Protein AF-A0A2G5HHE3-F1 (afdb_monomer_lite)

Organism: Cercospora beticola (NCBI:txid122368)

Radius of gyration: 18.77 Å; chains: 1; bounding box: 40×67×55 Å

Foldseek 3Di:
DDDDDDDDPDPDQDQADFLVVCVVPVVVCVVVRQRDDPDPDALVSLLSNLLNCQSSQPLVSNQVSLVVLQVDDPPRSQQQNPDQDPDPHLRSSLSSLLVSVLSLVQQLVCLCQLCHSNNPDPDDDPVRSVVSNPDDRDGGDHHPVSVVRAADPAAAFRQHPPGGWDPDPVQADVSSVRNNYTDGHRPSHDD

Secondary structure (DSSP, 8-state):
--------------PPPPHHHHHHSHHHHHHHH-----TT--HHHHHHHHHHHHHTT-HHHHHHHHHHHTT--SGGGSGGGPPPP----HHHHHHHHHHHHHHHHHHHHHHHTT--GGG--SSPPHHHHHHHHTSPP------HHHHSPPPPSS-EE-PBTTTBS-SSTTTB-TTTGGGTEE-B----S--

pLDDT: mean 87.88, std 15.46, range [33.19, 98.56]

Sequence (191 aa):
MGCALSSSKTAVHSTPPGPSELLSNPRELYYVQRPKNRKLDTPLGAIYRIYWAIVMDDTIVMRNEIEYFWTRKEDSWVLSNIPRPSDQDLERFAVISAIPFALAAAFNRLIDLGLPRDSAKGILTSEELEALAKRPKVHEKVPQWAEEAQPLESPLYLPTEGLGVPQTTEDADPFLLRKNVWVHKLHIYFT

Structure (mmCIF, N/CA/C/O backbone):
data_AF-A0A2G5HHE3-F1
#
_entry.id   AF-A0A2G5HHE3-F1
#
loop_
_atom_site.group_PDB
_atom_site.id
_atom_site.type_symbol
_atom_site.label_atom_id
_atom_site.label_alt_id
_atom_site.label_comp_id
_atom_site.label_asym_id
_atom_site.label_entity_id
_atom_site.label_seq_id
_atom_site.pdbx_PDB_ins_code
_atom_site.Cartn_x
_atom_site.Cartn_y
_atom_site.Cartn_z
_atom_site.occupancy
_atom_site.B_iso_or_equiv
_atom_site.auth_seq_id
_atom_site.auth_comp_id
_atom_site.auth_asym_id
_atom_site.auth_atom_id
_atom_site.pdbx_PDB_model_num
ATOM 1 N N . MET A 1 1 ? -1.868 50.436 -25.634 1.00 41.22 1 MET A N 1
ATOM 2 C CA . MET A 1 1 ? -0.981 49.609 -24.784 1.00 41.22 1 MET A CA 1
ATOM 3 C C . MET A 1 1 ? -1.863 48.790 -23.861 1.00 41.22 1 MET A C 1
ATOM 5 O O . MET A 1 1 ? -2.730 49.377 -23.233 1.00 41.22 1 MET A O 1
ATOM 9 N N . GLY A 1 2 ? -1.688 47.472 -23.813 1.00 33.19 2 GLY A N 1
ATOM 10 C CA . GLY A 1 2 ? -2.515 46.586 -22.991 1.00 33.19 2 GLY A CA 1
ATOM 11 C C . GLY A 1 2 ? -1.845 45.227 -22.870 1.00 33.19 2 GLY A C 1
ATOM 12 O O . GLY A 1 2 ? -2.112 44.335 -23.666 1.00 33.19 2 GLY A O 1
ATOM 13 N N . CYS A 1 3 ? -0.916 45.102 -21.923 1.00 34.34 3 CYS A N 1
ATOM 14 C CA . CYS A 1 3 ? -0.205 43.853 -21.679 1.00 34.34 3 CYS A CA 1
ATOM 15 C C . CYS A 1 3 ? -1.012 43.027 -20.669 1.00 34.34 3 CYS A C 1
ATOM 17 O O . CYS A 1 3 ? -0.894 43.224 -19.460 1.00 34.34 3 CYS A O 1
ATOM 19 N N . ALA A 1 4 ? -1.892 42.158 -21.168 1.00 35.50 4 ALA A N 1
ATOM 20 C CA . ALA A 1 4 ? -2.643 41.237 -20.326 1.00 35.50 4 ALA A CA 1
ATOM 21 C C . ALA A 1 4 ? -1.729 40.079 -19.901 1.00 35.50 4 ALA A C 1
ATOM 23 O O . ALA A 1 4 ? -1.360 39.229 -20.711 1.00 35.50 4 ALA A O 1
ATOM 24 N N . LEU A 1 5 ? -1.359 40.059 -18.621 1.00 44.38 5 LEU A N 1
ATOM 25 C CA . LEU A 1 5 ? -0.624 38.957 -18.008 1.00 44.38 5 LEU A CA 1
ATOM 26 C C . LEU A 1 5 ? -1.469 37.678 -18.068 1.00 44.38 5 LEU A C 1
ATOM 28 O O . LEU A 1 5 ? -2.483 37.574 -17.381 1.00 44.38 5 LEU A O 1
ATOM 32 N N . SER A 1 6 ? -1.020 36.689 -18.837 1.00 38.44 6 SER A N 1
ATOM 33 C CA . SER A 1 6 ? -1.538 35.325 -18.756 1.00 38.44 6 SER A CA 1
ATOM 34 C C . SER A 1 6 ? -0.398 34.319 -18.840 1.00 38.44 6 SER A C 1
ATOM 36 O O . SER A 1 6 ? 0.158 34.063 -19.903 1.00 38.44 6 SER A O 1
ATOM 38 N N . SER A 1 7 ? -0.069 33.730 -17.695 1.00 34.47 7 SER A N 1
ATOM 39 C CA . SER A 1 7 ? 0.328 32.328 -17.648 1.00 34.47 7 SER A CA 1
ATOM 40 C C . SER A 1 7 ? -0.193 31.742 -16.341 1.00 34.47 7 SER A C 1
ATOM 42 O O . SER A 1 7 ? 0.041 32.273 -15.252 1.00 34.47 7 SER A O 1
ATOM 44 N N . SER A 1 8 ? -1.014 30.708 -16.471 1.00 34.00 8 SER A N 1
ATOM 45 C CA . SER A 1 8 ? -1.809 30.130 -15.394 1.00 34.00 8 SER A CA 1
ATOM 46 C C . SER A 1 8 ? -0.943 29.403 -14.369 1.00 34.00 8 SER A C 1
ATOM 48 O O . SER A 1 8 ? -0.197 28.490 -14.716 1.00 34.00 8 SER A O 1
ATOM 50 N N . LYS A 1 9 ? -1.130 29.718 -13.082 1.00 42.44 9 LYS A N 1
ATOM 51 C CA . LYS A 1 9 ? -0.684 28.855 -11.980 1.00 42.44 9 LYS A CA 1
ATOM 52 C C . LYS A 1 9 ? -1.542 27.586 -11.930 1.00 42.44 9 LYS A C 1
ATOM 54 O O . LYS A 1 9 ? -2.502 27.521 -11.168 1.00 42.44 9 LYS A O 1
ATOM 59 N N . THR A 1 10 ? -1.180 26.569 -12.701 1.00 34.41 10 THR A N 1
ATOM 60 C CA . THR A 1 10 ? -1.614 25.193 -12.447 1.00 34.41 10 THR A CA 1
ATOM 61 C C . THR A 1 10 ? -0.599 24.535 -11.520 1.00 34.41 10 THR A C 1
ATOM 63 O O . THR A 1 10 ? 0.531 24.247 -11.905 1.00 34.41 10 THR A O 1
ATOM 66 N N . ALA A 1 11 ? -0.989 24.304 -10.264 1.00 37.59 11 ALA A N 1
ATOM 67 C CA . ALA A 1 11 ? -0.239 23.419 -9.382 1.00 37.59 11 ALA A CA 1
ATOM 68 C C . ALA A 1 11 ? -0.443 21.982 -9.883 1.00 37.59 11 ALA A C 1
ATOM 70 O O . ALA A 1 11 ? -1.393 21.308 -9.489 1.00 37.59 11 ALA A O 1
ATOM 71 N N . VAL A 1 12 ? 0.407 21.551 -10.817 1.00 40.41 12 VAL A N 1
ATOM 72 C CA . VAL A 1 12 ? 0.383 20.189 -11.348 1.00 40.41 12 VAL A CA 1
ATOM 73 C C . VAL A 1 12 ? 0.680 19.238 -10.193 1.00 40.41 12 VAL A C 1
ATOM 75 O O . VAL A 1 12 ? 1.792 19.210 -9.668 1.00 40.41 12 VAL A O 1
ATOM 78 N N . HIS A 1 13 ? -0.324 18.463 -9.788 1.00 49.94 13 HIS A N 1
ATOM 79 C CA . HIS A 1 13 ? -0.102 17.270 -8.984 1.00 49.94 13 HIS A CA 1
ATOM 80 C C . HIS A 1 13 ? 0.621 16.266 -9.885 1.00 49.94 13 HIS A C 1
ATOM 82 O O . HIS A 1 13 ? -0.017 15.530 -10.632 1.00 49.94 13 HIS A O 1
ATOM 88 N N . SER A 1 14 ? 1.953 16.291 -9.870 1.00 62.34 14 SER A N 1
ATOM 89 C CA . SER A 1 14 ? 2.769 15.328 -10.600 1.00 62.34 14 SER A CA 1
ATOM 90 C C . SER A 1 14 ? 2.561 13.945 -9.986 1.00 62.34 14 SER A C 1
ATOM 92 O O . SER A 1 14 ? 3.062 13.663 -8.893 1.00 62.34 14 SER A O 1
ATOM 94 N N . THR A 1 15 ? 1.803 13.098 -10.682 1.00 79.12 15 THR A N 1
ATOM 95 C CA . THR A 1 15 ? 1.825 11.647 -10.482 1.00 79.12 15 THR A CA 1
ATOM 96 C C . THR A 1 15 ? 3.290 11.198 -10.443 1.00 79.12 15 THR A C 1
ATOM 98 O O . THR A 1 15 ? 4.044 11.608 -11.328 1.00 79.12 15 THR A O 1
ATOM 101 N N . PRO A 1 16 ? 3.733 10.428 -9.432 1.00 86.69 16 PRO A N 1
ATOM 102 C CA . PRO A 1 16 ? 5.110 9.952 -9.395 1.00 86.69 16 PRO A CA 1
ATOM 103 C C . PRO A 1 16 ? 5.400 9.061 -10.619 1.00 86.69 16 PRO A C 1
ATOM 105 O O . PRO A 1 16 ? 4.492 8.348 -11.056 1.00 86.69 16 PRO A O 1
ATOM 108 N N . PRO A 1 17 ? 6.632 9.062 -11.156 1.00 91.19 17 PRO A N 1
ATOM 109 C CA . PRO A 1 17 ? 6.988 8.244 -12.313 1.00 91.19 17 PRO A CA 1
ATOM 110 C C . PRO A 1 17 ? 6.820 6.735 -12.123 1.00 91.19 17 PRO A C 1
ATOM 112 O O . PRO A 1 17 ? 6.546 6.250 -11.022 1.00 91.19 17 PRO A O 1
ATOM 115 N N . GLY A 1 18 ? 6.957 5.990 -13.222 1.00 93.88 18 GLY A N 1
ATOM 116 C CA . GLY A 1 18 ? 6.865 4.528 -13.250 1.00 93.88 18 GLY A CA 1
ATOM 117 C C . GLY A 1 18 ? 8.058 3.851 -12.577 1.00 93.88 18 GLY A C 1
ATOM 118 O O . GLY A 1 18 ? 9.145 4.431 -12.586 1.00 93.88 18 GLY A O 1
ATOM 119 N N . PRO A 1 19 ? 7.910 2.636 -12.020 1.00 94.75 19 PRO A N 1
ATOM 120 C CA . PRO A 1 19 ? 8.980 1.938 -11.315 1.00 94.75 19 PRO A CA 1
ATOM 121 C C . PRO A 1 19 ? 10.277 1.845 -12.117 1.00 94.75 19 PRO A C 1
ATOM 123 O O . PRO A 1 19 ? 11.329 2.203 -11.592 1.00 94.75 19 PRO A O 1
ATOM 126 N N . SER A 1 20 ? 10.207 1.489 -13.402 1.00 93.50 20 SER A N 1
ATOM 127 C CA . SER A 1 20 ? 11.373 1.475 -14.294 1.00 93.50 20 SER A CA 1
ATOM 128 C C . SER A 1 20 ? 12.092 2.833 -14.421 1.00 93.50 20 SER A C 1
ATOM 130 O O . SER A 1 20 ? 13.322 2.868 -14.471 1.00 93.50 20 SER A O 1
ATOM 132 N N . GLU A 1 21 ? 11.376 3.967 -14.416 1.00 92.50 21 GLU A N 1
ATOM 133 C CA . GLU A 1 21 ? 12.009 5.300 -14.406 1.00 92.50 21 GLU A CA 1
ATOM 134 C C . GLU A 1 21 ? 12.688 5.571 -13.055 1.00 92.50 21 GLU A C 1
ATOM 136 O O . GLU A 1 21 ? 13.825 6.040 -13.006 1.00 92.50 21 GLU A O 1
ATOM 141 N N . LEU A 1 22 ? 12.029 5.220 -11.950 1.00 91.25 22 LEU A N 1
ATOM 142 C CA . LEU A 1 22 ? 12.525 5.462 -10.592 1.00 91.25 22 LEU A CA 1
ATOM 143 C C . LEU A 1 22 ? 13.780 4.655 -10.268 1.00 91.25 22 LEU A C 1
ATOM 145 O O . LEU A 1 22 ? 14.741 5.193 -9.715 1.00 91.25 22 LEU A O 1
ATOM 149 N N . LEU A 1 23 ? 13.802 3.394 -10.689 1.00 91.81 23 LEU A N 1
ATOM 150 C CA . LEU A 1 23 ? 14.944 2.500 -10.537 1.00 91.81 23 LEU A CA 1
ATOM 151 C C . LEU A 1 23 ? 16.117 2.864 -11.466 1.00 91.81 23 LEU A C 1
ATOM 153 O O . LEU A 1 23 ? 17.236 2.420 -11.216 1.00 91.81 23 LEU A O 1
ATOM 157 N N . SER A 1 24 ? 15.912 3.714 -12.483 1.00 92.06 24 SER A N 1
ATOM 158 C CA . SER A 1 24 ? 17.002 4.185 -13.354 1.00 92.06 24 SER A CA 1
ATOM 159 C C . SER A 1 24 ? 17.963 5.161 -12.656 1.00 92.06 24 SER A C 1
ATOM 161 O O . SER A 1 24 ? 19.152 5.188 -12.976 1.00 92.06 24 SER A O 1
ATOM 163 N N . ASN A 1 25 ? 17.475 5.947 -11.687 1.00 88.50 25 ASN A N 1
ATOM 164 C CA . ASN A 1 25 ? 18.280 6.907 -10.922 1.00 88.50 25 ASN A CA 1
ATOM 165 C C . ASN A 1 25 ? 17.692 7.160 -9.513 1.00 88.50 25 ASN A C 1
ATOM 167 O O . ASN A 1 25 ? 17.274 8.278 -9.185 1.00 88.50 25 ASN A O 1
ATOM 171 N N . PRO A 1 26 ? 17.641 6.135 -8.641 1.00 84.56 26 PRO A N 1
ATOM 172 C CA . PRO A 1 26 ? 16.850 6.194 -7.414 1.00 84.56 26 PRO A CA 1
ATOM 173 C C . PRO A 1 26 ? 17.329 7.277 -6.438 1.00 84.56 26 PRO A C 1
ATOM 175 O O . PRO A 1 26 ? 16.513 7.933 -5.795 1.00 84.56 26 PRO A O 1
ATOM 178 N N . ARG A 1 27 ? 18.642 7.534 -6.349 1.00 84.62 27 ARG A N 1
ATOM 179 C CA . ARG A 1 27 ? 19.200 8.528 -5.411 1.00 84.62 27 ARG A CA 1
ATOM 180 C C . ARG A 1 27 ? 18.802 9.965 -5.742 1.00 84.62 27 ARG A C 1
ATOM 182 O O . ARG A 1 27 ? 18.491 10.727 -4.830 1.00 84.62 27 ARG A O 1
ATOM 189 N N . GLU A 1 28 ? 18.818 10.345 -7.017 1.00 85.31 28 GLU A N 1
ATOM 190 C CA . GLU A 1 28 ? 18.411 11.689 -7.440 1.00 85.31 28 GLU A CA 1
ATOM 191 C C . GLU A 1 28 ? 16.889 11.845 -7.337 1.00 85.31 28 GLU A C 1
ATOM 193 O O . GLU A 1 28 ? 16.374 12.796 -6.736 1.00 85.31 28 GLU A O 1
ATOM 198 N N . LEU A 1 29 ? 16.164 10.849 -7.851 1.00 85.62 29 LEU A N 1
ATOM 199 C CA . LEU A 1 29 ? 14.709 10.865 -7.921 1.00 85.62 29 LEU A CA 1
ATOM 200 C C . LEU A 1 29 ? 14.058 10.834 -6.530 1.00 85.62 29 LEU A C 1
ATOM 202 O O . LEU A 1 29 ? 13.039 11.505 -6.346 1.00 85.62 29 LEU A O 1
ATOM 206 N N . TYR A 1 30 ? 14.682 10.185 -5.532 1.00 85.81 30 TYR A N 1
ATOM 207 C CA . TYR A 1 30 ? 14.220 10.157 -4.134 1.00 85.81 30 TYR A CA 1
ATOM 208 C C . TYR A 1 30 ? 13.875 11.554 -3.594 1.00 85.81 30 TYR A C 1
ATOM 210 O O . TYR A 1 30 ? 12.802 11.769 -3.024 1.00 85.81 30 TYR A O 1
ATOM 218 N N . TYR A 1 31 ? 14.766 12.531 -3.780 1.00 79.25 31 TYR A N 1
ATOM 219 C CA . TYR A 1 31 ? 14.588 13.869 -3.209 1.00 79.25 31 TYR A CA 1
ATOM 220 C C . TYR A 1 31 ? 13.732 14.782 -4.083 1.00 79.25 31 TYR A C 1
ATOM 222 O O . TYR A 1 31 ? 12.940 15.567 -3.544 1.00 79.25 31 TYR A O 1
ATOM 230 N N . VAL A 1 32 ? 13.879 14.680 -5.406 1.00 77.56 32 VAL A N 1
ATOM 231 C CA . VAL A 1 32 ? 13.224 15.564 -6.380 1.00 77.56 32 VAL A CA 1
ATOM 232 C C . VAL A 1 32 ? 11.753 15.192 -6.568 1.00 77.56 32 VAL A C 1
ATOM 234 O O . VAL A 1 32 ? 10.892 16.063 -6.448 1.00 77.56 32 VAL A O 1
ATOM 237 N N . GLN A 1 33 ? 11.456 13.910 -6.799 1.00 79.69 33 GLN A N 1
ATOM 238 C CA . GLN A 1 33 ? 10.143 13.450 -7.273 1.00 79.69 33 GLN A CA 1
ATOM 239 C C . GLN A 1 33 ? 9.227 12.871 -6.176 1.00 79.69 33 GLN A C 1
ATOM 241 O O . GLN A 1 33 ? 8.055 12.604 -6.440 1.00 79.69 33 GLN A O 1
ATOM 246 N N . ARG A 1 34 ? 9.696 12.748 -4.921 1.00 80.88 34 ARG A N 1
ATOM 247 C CA . ARG A 1 34 ? 8.851 12.308 -3.793 1.00 80.88 34 ARG A CA 1
ATOM 248 C C . ARG A 1 34 ? 7.580 13.169 -3.668 1.00 80.88 34 ARG A C 1
ATOM 250 O O . ARG A 1 34 ? 7.710 14.373 -3.407 1.00 80.88 34 ARG A O 1
ATOM 257 N N . PRO A 1 35 ? 6.364 12.586 -3.728 1.00 80.88 35 PRO A N 1
ATOM 258 C CA . PRO A 1 35 ? 5.131 13.352 -3.569 1.00 80.88 35 PRO A CA 1
ATOM 259 C C . PRO A 1 35 ? 4.991 13.868 -2.127 1.00 80.88 35 PRO A C 1
ATOM 261 O O . PRO A 1 35 ? 5.018 13.099 -1.167 1.00 80.88 35 PRO A O 1
ATOM 264 N N . LYS A 1 36 ? 4.863 15.192 -1.966 1.00 76.31 36 LYS A N 1
ATOM 265 C CA . LYS A 1 36 ? 4.890 15.885 -0.654 1.00 76.31 36 LYS A CA 1
ATOM 266 C C . LYS A 1 36 ? 3.620 16.676 -0.325 1.00 76.31 36 LYS A C 1
ATOM 268 O O . LYS A 1 36 ? 3.477 17.147 0.802 1.00 76.31 36 LYS A O 1
ATOM 273 N N . ASN A 1 37 ? 2.713 16.880 -1.284 1.00 71.44 37 ASN A N 1
ATOM 274 C CA . ASN A 1 37 ? 1.550 17.737 -1.056 1.00 71.44 37 ASN A CA 1
ATOM 275 C C . ASN A 1 37 ? 0.497 17.027 -0.187 1.00 71.44 37 ASN A C 1
ATOM 277 O O . ASN A 1 37 ? -0.022 15.987 -0.577 1.00 71.44 37 ASN A O 1
ATOM 281 N N . ARG A 1 38 ? 0.178 17.623 0.969 1.00 76.94 38 ARG A N 1
ATOM 282 C CA . ARG A 1 38 ? -0.895 17.203 1.889 1.00 76.94 38 ARG A CA 1
ATOM 283 C C . ARG A 1 38 ? -1.968 18.289 2.097 1.00 76.94 38 ARG A C 1
ATOM 285 O O . ARG A 1 38 ? -2.817 18.164 2.977 1.00 76.94 38 ARG A O 1
ATOM 292 N N . LYS A 1 39 ? -1.929 19.393 1.337 1.00 68.50 39 LYS A N 1
ATOM 293 C CA . LYS A 1 39 ? -2.987 20.417 1.365 1.00 68.50 39 LYS A CA 1
ATOM 294 C C . LYS A 1 39 ? -4.129 19.944 0.469 1.00 68.50 39 LYS A C 1
ATOM 296 O O . LYS A 1 39 ? -3.911 19.798 -0.729 1.00 68.50 39 LYS A O 1
ATOM 301 N N . LEU A 1 40 ? -5.311 19.734 1.057 1.00 77.94 40 LEU A N 1
ATOM 302 C CA . LEU A 1 40 ? -6.447 19.051 0.415 1.00 77.94 40 LEU A CA 1
ATOM 303 C C . LEU A 1 40 ? -6.060 17.634 -0.052 1.00 77.94 40 LEU A C 1
ATOM 305 O O . LEU A 1 40 ? -6.246 17.271 -1.210 1.00 77.94 40 LEU A O 1
ATOM 309 N N . ASP A 1 41 ? -5.446 16.863 0.851 1.00 90.88 41 ASP A N 1
ATOM 310 C CA . ASP A 1 41 ? -5.000 15.503 0.544 1.00 90.88 41 ASP A CA 1
ATOM 311 C C . ASP A 1 41 ? -6.170 14.548 0.265 1.00 90.88 41 ASP A C 1
ATOM 313 O O . ASP A 1 41 ? -7.295 14.749 0.724 1.00 90.88 41 ASP A O 1
ATOM 317 N N . THR A 1 42 ? -5.880 13.480 -0.472 1.00 92.81 42 THR A N 1
ATOM 318 C CA . THR A 1 42 ? -6.856 12.469 -0.893 1.00 92.81 42 THR A CA 1
ATOM 319 C C . THR A 1 42 ? -6.327 11.068 -0.587 1.00 92.81 42 THR A C 1
ATOM 321 O O . THR A 1 42 ? -5.107 10.878 -0.565 1.00 92.81 42 THR A O 1
ATOM 324 N N . PRO A 1 43 ? -7.199 10.054 -0.426 1.00 94.75 43 PRO A N 1
ATOM 325 C CA . PRO A 1 43 ? -6.764 8.663 -0.272 1.00 94.75 43 PRO A CA 1
ATOM 326 C C . PRO A 1 43 ? -5.855 8.211 -1.421 1.00 94.75 43 PRO A C 1
ATOM 328 O O . PRO A 1 43 ? -4.855 7.534 -1.198 1.00 94.75 43 PRO A O 1
ATOM 331 N N . LEU A 1 44 ? -6.150 8.636 -2.654 1.00 93.81 44 LEU A N 1
ATOM 332 C CA . LEU A 1 44 ? -5.324 8.311 -3.812 1.00 93.81 44 LEU A CA 1
ATOM 333 C C . LEU A 1 44 ? -3.951 9.008 -3.749 1.00 93.81 44 LEU A C 1
ATOM 335 O O . LEU A 1 44 ? -2.938 8.397 -4.078 1.00 93.81 44 LEU A O 1
ATOM 339 N N . GLY A 1 45 ? -3.891 10.251 -3.258 1.00 93.38 45 GLY A N 1
ATOM 340 C CA . GLY A 1 45 ? -2.635 10.953 -2.975 1.00 93.38 45 GLY A CA 1
ATOM 341 C C . GLY A 1 45 ? -1.763 10.226 -1.946 1.00 93.38 45 GLY A C 1
ATOM 342 O O . GLY A 1 45 ? -0.550 10.132 -2.134 1.00 93.38 45 GLY A O 1
ATOM 343 N N . ALA A 1 46 ? -2.370 9.655 -0.902 1.00 94.75 46 ALA A N 1
ATOM 344 C CA . ALA A 1 46 ? -1.674 8.803 0.059 1.00 94.75 46 ALA A CA 1
ATOM 345 C C . ALA A 1 46 ? -1.207 7.476 -0.563 1.00 94.75 46 ALA A C 1
ATOM 347 O O . ALA A 1 46 ? -0.058 7.088 -0.359 1.00 94.75 46 ALA A O 1
ATOM 348 N N . ILE A 1 47 ? -2.023 6.827 -1.402 1.00 95.81 47 ILE A N 1
ATOM 349 C CA . ILE A 1 47 ? -1.611 5.621 -2.142 1.00 95.81 47 ILE A CA 1
ATOM 350 C C . ILE A 1 47 ? -0.402 5.896 -3.043 1.00 95.81 47 ILE A C 1
ATOM 352 O O . ILE A 1 47 ? 0.532 5.102 -3.030 1.00 95.81 47 ILE A O 1
ATOM 356 N N . TYR A 1 48 ? -0.344 7.031 -3.749 1.00 94.88 48 TYR A N 1
ATOM 357 C CA . TYR A 1 48 ? 0.845 7.405 -4.530 1.00 94.88 48 TYR A CA 1
ATOM 358 C C . TYR A 1 48 ? 2.103 7.612 -3.664 1.00 94.88 48 TYR A C 1
ATOM 360 O O . TYR A 1 48 ? 3.214 7.398 -4.148 1.00 94.88 48 TYR A O 1
ATOM 368 N N . ARG A 1 49 ? 1.964 7.994 -2.386 1.00 95.25 49 ARG A N 1
ATOM 369 C CA . ARG A 1 49 ? 3.096 8.102 -1.443 1.00 95.25 49 ARG A CA 1
ATOM 370 C C . ARG A 1 49 ? 3.510 6.754 -0.852 1.00 95.25 49 ARG A C 1
ATOM 372 O O . ARG A 1 49 ? 4.700 6.545 -0.644 1.00 95.25 49 ARG A O 1
ATOM 379 N N . ILE A 1 50 ? 2.567 5.834 -0.647 1.00 96.69 50 ILE A N 1
ATOM 380 C CA . ILE A 1 50 ? 2.862 4.438 -0.281 1.00 96.69 50 ILE A CA 1
ATOM 381 C C . ILE A 1 50 ? 3.551 3.728 -1.457 1.00 96.69 50 ILE A C 1
ATOM 383 O O . ILE A 1 50 ? 4.593 3.115 -1.263 1.00 96.69 50 ILE A O 1
ATOM 387 N N . TYR A 1 51 ? 3.037 3.891 -2.681 1.00 96.75 51 TYR A N 1
ATOM 388 C CA . TYR A 1 51 ? 3.662 3.445 -3.934 1.00 96.75 51 TYR A CA 1
ATOM 389 C C . TYR A 1 51 ? 5.110 3.925 -4.035 1.00 96.75 51 TYR A C 1
ATOM 391 O O . TYR A 1 51 ? 6.018 3.119 -4.225 1.00 96.75 51 TYR A O 1
ATOM 399 N N . TRP A 1 52 ? 5.321 5.230 -3.840 1.00 95.44 52 TRP A N 1
ATOM 400 C CA . TRP A 1 52 ? 6.648 5.830 -3.844 1.00 95.44 52 TRP A CA 1
ATOM 401 C C . TRP A 1 52 ? 7.583 5.159 -2.839 1.00 95.44 52 TRP A C 1
ATOM 403 O O . TRP A 1 52 ? 8.709 4.808 -3.171 1.00 95.44 52 TRP A O 1
ATOM 413 N N . ALA A 1 53 ? 7.107 4.968 -1.611 1.00 95.75 53 ALA A N 1
ATOM 414 C CA . ALA A 1 53 ? 7.892 4.358 -0.555 1.00 95.75 53 ALA A CA 1
ATOM 415 C C . ALA A 1 53 ? 8.227 2.884 -0.838 1.00 95.75 53 ALA A C 1
ATOM 417 O O . ALA A 1 53 ? 9.339 2.471 -0.546 1.00 95.75 53 ALA A O 1
ATOM 418 N N . ILE A 1 54 ? 7.318 2.117 -1.453 1.00 97.31 54 ILE A N 1
ATOM 419 C CA . ILE A 1 54 ? 7.567 0.721 -1.853 1.00 97.31 54 ILE A CA 1
ATOM 420 C C . ILE A 1 54 ? 8.632 0.644 -2.955 1.00 97.31 54 ILE A C 1
ATOM 422 O O . ILE A 1 54 ? 9.567 -0.139 -2.838 1.00 97.31 54 ILE A O 1
ATOM 426 N N . VAL A 1 55 ? 8.525 1.455 -4.014 1.00 96.81 55 VAL A N 1
ATOM 427 C CA . VAL A 1 55 ? 9.490 1.419 -5.134 1.00 96.81 55 VAL A CA 1
ATOM 428 C C . VAL A 1 55 ? 10.879 1.911 -4.718 1.00 96.81 55 VAL A C 1
ATOM 430 O O . VAL A 1 55 ? 11.881 1.429 -5.239 1.00 96.81 55 VAL A O 1
ATOM 433 N N . MET A 1 56 ? 10.946 2.852 -3.775 1.00 95.19 56 MET A N 1
ATOM 434 C CA . MET A 1 56 ? 12.202 3.414 -3.265 1.00 95.19 56 MET A CA 1
ATOM 435 C C . MET A 1 56 ? 12.707 2.718 -1.985 1.00 95.19 56 MET A C 1
ATOM 437 O O . MET A 1 56 ? 13.593 3.260 -1.329 1.00 95.19 56 MET A O 1
ATOM 441 N N . ASP A 1 57 ? 12.120 1.570 -1.620 1.00 95.38 57 ASP A N 1
ATOM 442 C CA . ASP A 1 57 ? 12.426 0.744 -0.434 1.00 95.38 57 ASP A CA 1
ATOM 443 C C . ASP A 1 57 ? 12.405 1.487 0.928 1.00 95.38 57 ASP A C 1
ATOM 445 O O . ASP A 1 57 ? 12.969 1.065 1.938 1.00 95.38 57 ASP A O 1
ATOM 449 N N . ASP A 1 58 ? 11.688 2.608 1.003 1.00 94.81 58 ASP A N 1
ATOM 450 C CA . ASP A 1 58 ? 11.593 3.448 2.195 1.00 94.81 58 ASP A CA 1
ATOM 451 C C . ASP A 1 58 ? 10.504 2.936 3.150 1.00 94.81 58 ASP A C 1
ATOM 453 O O . ASP A 1 58 ? 9.399 3.481 3.256 1.00 94.81 58 ASP A O 1
ATOM 457 N N . THR A 1 59 ? 10.830 1.873 3.887 1.00 93.50 59 THR A N 1
ATOM 458 C CA . THR A 1 59 ? 9.929 1.262 4.880 1.00 93.50 59 THR A CA 1
ATOM 459 C C . THR A 1 59 ? 9.425 2.267 5.930 1.00 93.50 59 THR A C 1
ATOM 461 O O . THR A 1 59 ? 8.289 2.150 6.398 1.00 93.50 5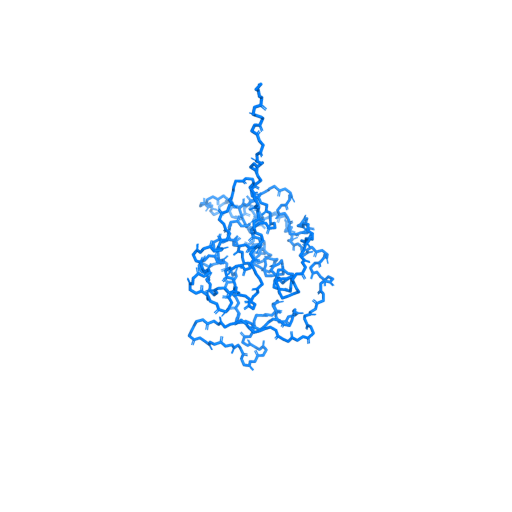9 THR A O 1
ATOM 464 N N . ILE A 1 60 ? 10.218 3.283 6.294 1.00 92.44 60 ILE A N 1
ATOM 465 C CA . ILE A 1 60 ? 9.817 4.297 7.285 1.00 92.44 60 ILE A CA 1
ATOM 466 C C . ILE A 1 60 ? 8.716 5.190 6.708 1.00 92.44 60 ILE A C 1
ATOM 468 O O . ILE A 1 60 ? 7.686 5.400 7.351 1.00 92.44 60 ILE A O 1
ATOM 472 N N . VAL A 1 61 ? 8.893 5.702 5.489 1.00 93.31 61 VAL A N 1
ATOM 473 C CA . VAL A 1 61 ? 7.864 6.508 4.821 1.00 93.31 61 VAL A CA 1
ATOM 474 C C . VAL A 1 61 ? 6.637 5.668 4.498 1.00 93.31 61 VAL A C 1
ATOM 476 O O . VAL A 1 61 ? 5.529 6.152 4.713 1.00 93.31 61 VAL A O 1
ATOM 479 N N . MET A 1 62 ? 6.805 4.411 4.080 1.00 95.88 62 MET A N 1
ATOM 480 C CA . MET A 1 62 ? 5.690 3.494 3.837 1.00 95.88 62 MET A CA 1
ATOM 481 C C . MET A 1 62 ? 4.817 3.353 5.091 1.00 95.88 62 MET A C 1
ATOM 483 O O . MET A 1 62 ? 3.616 3.613 5.027 1.00 95.88 62 MET A O 1
ATOM 487 N N . ARG A 1 63 ? 5.409 3.008 6.244 1.00 94.81 63 ARG A N 1
ATOM 488 C CA . ARG A 1 63 ? 4.672 2.851 7.512 1.00 94.81 63 ARG A CA 1
ATOM 489 C C . ARG A 1 63 ? 4.005 4.153 7.954 1.00 94.81 63 ARG A C 1
ATOM 491 O O . ARG A 1 63 ? 2.828 4.131 8.302 1.00 94.81 63 ARG A O 1
ATOM 498 N N . ASN A 1 64 ? 4.704 5.284 7.853 1.00 93.19 64 ASN A N 1
ATOM 499 C CA . ASN A 1 64 ? 4.151 6.602 8.183 1.00 93.19 64 ASN A CA 1
ATOM 500 C C . ASN A 1 64 ? 2.957 6.993 7.291 1.00 93.19 64 ASN A C 1
ATOM 502 O O . ASN A 1 64 ? 2.035 7.655 7.759 1.00 93.19 64 ASN A O 1
ATOM 506 N N . GLU A 1 65 ? 2.958 6.622 6.007 1.00 94.94 65 GLU A N 1
ATOM 507 C CA . GLU A 1 65 ? 1.835 6.893 5.098 1.00 94.94 65 GLU A CA 1
ATOM 508 C C . GLU A 1 65 ? 0.678 5.897 5.289 1.00 94.94 65 GLU A C 1
ATOM 510 O O . GLU A 1 65 ? -0.477 6.293 5.155 1.00 94.94 65 GLU A O 1
ATOM 515 N N . ILE A 1 66 ? 0.951 4.647 5.684 1.00 95.44 66 ILE A N 1
ATOM 516 C CA . ILE A 1 66 ? -0.076 3.675 6.106 1.00 95.44 66 ILE A CA 1
ATOM 517 C C . ILE A 1 66 ? -0.757 4.136 7.411 1.00 95.44 66 ILE A C 1
ATOM 519 O O . ILE A 1 66 ? -1.984 4.101 7.506 1.00 95.44 66 ILE A O 1
ATOM 523 N N . GLU A 1 67 ? 0.005 4.639 8.390 1.00 92.44 67 GLU A N 1
ATOM 524 C CA . GLU A 1 67 ? -0.531 5.242 9.623 1.00 92.44 67 GLU A CA 1
ATOM 525 C C . GLU A 1 67 ? -1.312 6.529 9.343 1.00 92.44 67 GLU A C 1
ATOM 527 O O . GLU A 1 67 ? -2.378 6.742 9.910 1.00 92.44 67 GLU A O 1
ATOM 532 N N . TYR A 1 68 ? -0.821 7.368 8.431 1.00 92.12 68 TYR A N 1
ATOM 533 C CA . TYR A 1 68 ? -1.517 8.575 7.986 1.00 92.12 68 TYR A CA 1
ATOM 534 C C . TYR A 1 68 ? -2.788 8.280 7.171 1.00 92.12 68 TYR A C 1
ATOM 536 O O . TYR A 1 68 ? -3.694 9.116 7.150 1.00 92.12 68 TYR A O 1
ATOM 544 N N . PHE A 1 69 ? -2.854 7.137 6.475 1.00 94.19 69 PHE A N 1
ATOM 545 C CA . PHE A 1 69 ? -4.072 6.664 5.813 1.00 94.19 69 PHE A CA 1
ATOM 546 C C . PHE A 1 69 ? -5.067 6.140 6.853 1.00 94.19 69 PHE A C 1
ATOM 548 O O . PHE A 1 69 ? -6.250 6.487 6.804 1.00 94.19 69 PHE A O 1
ATOM 555 N N . TRP A 1 70 ? -4.584 5.385 7.848 1.00 92.38 70 TRP A N 1
ATOM 556 C CA . TRP A 1 70 ? -5.256 5.269 9.145 1.00 92.38 70 TRP A CA 1
ATOM 557 C C . TRP A 1 70 ? -5.387 6.672 9.789 1.00 92.38 70 TRP A C 1
ATOM 559 O O . TRP A 1 70 ? -4.993 7.677 9.209 1.00 92.38 70 TRP A O 1
ATOM 569 N N . THR A 1 71 ? -6.016 6.822 10.954 1.00 89.44 71 THR A N 1
ATOM 570 C CA . THR A 1 71 ? -6.370 8.139 11.556 1.00 89.44 71 THR A CA 1
ATOM 571 C C . THR A 1 71 ? -7.369 9.020 10.778 1.00 89.44 71 THR A C 1
ATOM 573 O O . THR A 1 71 ? -8.173 9.681 11.435 1.00 89.44 71 THR A O 1
ATOM 576 N N . ARG A 1 72 ? -7.391 9.002 9.432 1.00 91.00 72 ARG A N 1
ATOM 577 C CA . ARG A 1 72 ? -8.400 9.649 8.559 1.00 91.00 72 ARG A CA 1
ATOM 578 C C . ARG A 1 72 ? -9.778 9.050 8.807 1.00 91.00 72 ARG A C 1
ATOM 580 O O . ARG A 1 72 ? -9.869 7.848 9.042 1.00 91.00 72 ARG A O 1
ATOM 587 N N . LYS A 1 73 ? -10.835 9.861 8.808 1.00 86.00 73 LYS A N 1
ATOM 588 C CA . LYS A 1 73 ? -12.191 9.450 9.245 1.00 86.00 73 LYS A CA 1
ATOM 589 C C . LYS A 1 73 ? -13.300 9.883 8.291 1.00 86.00 73 LYS A C 1
ATOM 591 O O . LYS A 1 73 ? -14.458 9.574 8.529 1.00 86.00 73 LYS A O 1
ATOM 596 N N . GLU A 1 74 ? -12.949 10.628 7.254 1.00 90.06 74 GLU A N 1
ATOM 597 C CA . GLU A 1 74 ? -13.855 11.093 6.219 1.00 90.06 74 GLU A CA 1
ATOM 598 C C . GLU A 1 74 ? -14.218 9.916 5.291 1.00 90.06 74 GLU A C 1
ATOM 600 O O . GLU A 1 74 ? -13.330 9.156 4.910 1.00 90.06 74 GLU A O 1
ATOM 605 N N . ASP A 1 75 ? -15.487 9.770 4.891 1.00 90.31 75 ASP A N 1
ATOM 606 C CA . ASP A 1 75 ? -15.992 8.607 4.123 1.00 90.31 75 ASP A CA 1
ATOM 607 C C . ASP A 1 75 ? -15.231 8.321 2.815 1.00 90.31 75 ASP A C 1
ATOM 609 O O . ASP A 1 75 ? -15.222 7.192 2.321 1.00 90.31 75 ASP A O 1
ATOM 613 N N . SER A 1 76 ? -14.564 9.329 2.249 1.00 92.19 76 SER A N 1
ATOM 614 C CA . SER A 1 76 ? -13.684 9.173 1.088 1.00 92.19 76 SER A CA 1
ATOM 615 C C . SER A 1 76 ? -12.445 8.309 1.367 1.00 92.19 76 SER A C 1
ATOM 617 O O . SER A 1 76 ? -11.886 7.760 0.425 1.00 92.19 76 SER A O 1
ATOM 619 N N . TRP A 1 77 ? -12.026 8.153 2.627 1.00 94.50 77 TRP A N 1
ATOM 620 C CA . TRP A 1 77 ? -10.866 7.357 3.059 1.00 94.50 77 TRP A CA 1
ATOM 621 C C . TRP A 1 77 ? -11.212 5.925 3.499 1.00 94.50 77 TRP A C 1
ATOM 623 O O . TRP A 1 77 ? -10.328 5.205 3.968 1.00 94.50 77 TRP A O 1
ATOM 633 N N . VAL A 1 78 ? -12.466 5.496 3.343 1.00 95.00 78 VAL A N 1
ATOM 634 C CA . VAL A 1 78 ? -12.838 4.072 3.397 1.00 95.00 78 VAL A CA 1
ATOM 635 C C . VAL A 1 78 ? -12.256 3.380 2.165 1.00 95.00 78 VAL A C 1
ATOM 637 O O . VAL A 1 78 ? -12.381 3.903 1.054 1.00 95.00 78 VAL A O 1
ATOM 640 N N . LEU A 1 79 ? -11.631 2.207 2.321 1.00 96.62 79 LEU A N 1
ATOM 641 C CA . LEU A 1 79 ? -10.869 1.583 1.231 1.00 96.62 79 LEU A CA 1
ATOM 642 C C . LEU A 1 79 ? -11.724 1.286 -0.010 1.00 96.62 79 LEU A C 1
ATOM 644 O O . LEU A 1 79 ? -11.265 1.503 -1.131 1.00 96.62 79 LEU A O 1
ATOM 648 N N . SER A 1 80 ? -12.984 0.885 0.165 1.00 97.25 80 SER A N 1
ATOM 649 C CA . SER A 1 80 ? -13.897 0.604 -0.951 1.00 97.25 80 SER A CA 1
ATOM 650 C C . SER A 1 80 ? -14.288 1.843 -1.761 1.00 97.25 80 SER A C 1
ATOM 652 O O . SER A 1 80 ? -14.737 1.706 -2.897 1.00 97.25 80 SER A O 1
ATOM 654 N N . ASN A 1 81 ? -14.125 3.040 -1.190 1.00 96.69 81 ASN A N 1
ATOM 655 C CA . ASN A 1 81 ? -14.558 4.311 -1.777 1.00 96.69 81 ASN A CA 1
ATOM 656 C C . ASN A 1 81 ? -13.433 5.027 -2.543 1.00 96.69 81 ASN A C 1
ATOM 658 O O . ASN A 1 81 ? -13.663 6.081 -3.139 1.00 96.69 81 ASN A O 1
ATOM 662 N N . ILE A 1 82 ? -12.216 4.471 -2.544 1.00 96.06 82 ILE A N 1
ATOM 663 C CA . ILE A 1 82 ? -11.075 5.035 -3.269 1.00 96.06 82 ILE A CA 1
ATOM 664 C C . ILE A 1 82 ? -11.381 5.009 -4.776 1.00 96.06 82 ILE A C 1
ATOM 666 O O . ILE A 1 82 ? -11.609 3.926 -5.323 1.00 96.06 82 ILE A O 1
ATOM 670 N N . PRO A 1 83 ? -11.350 6.154 -5.483 1.00 95.19 83 PRO A N 1
ATOM 671 C CA . PRO A 1 83 ? -11.599 6.184 -6.918 1.00 95.19 83 PRO A CA 1
ATOM 672 C C . PRO A 1 83 ? -10.468 5.493 -7.686 1.00 95.19 83 PRO A C 1
ATOM 674 O O . PRO A 1 83 ? -9.296 5.600 -7.315 1.00 95.19 83 PRO A O 1
ATOM 677 N N . ARG A 1 84 ? -10.809 4.828 -8.797 1.00 95.06 84 ARG A N 1
ATOM 678 C CA . ARG A 1 84 ? -9.810 4.256 -9.709 1.00 95.06 84 ARG A CA 1
ATOM 679 C C . ARG A 1 84 ? -8.900 5.379 -10.232 1.00 95.06 84 ARG A C 1
ATOM 681 O O . ARG A 1 84 ? -9.425 6.373 -10.739 1.00 95.06 84 ARG A O 1
ATOM 688 N N . PRO A 1 85 ? -7.564 5.250 -10.158 1.00 92.25 85 PRO A N 1
ATOM 689 C CA . PRO A 1 85 ? -6.672 6.234 -10.756 1.00 92.25 85 PRO A CA 1
ATOM 690 C C . PRO A 1 85 ? -6.799 6.238 -12.283 1.00 92.25 85 PRO A C 1
ATOM 692 O O . PRO A 1 85 ? -6.893 5.187 -12.917 1.00 92.25 85 PRO A O 1
ATOM 695 N N . SER A 1 86 ? -6.722 7.429 -12.878 1.00 87.50 86 SER A N 1
ATOM 696 C CA . SER A 1 86 ? -6.536 7.611 -14.323 1.00 87.50 86 SER A CA 1
ATOM 697 C C . SER A 1 86 ? -5.060 7.414 -14.698 1.00 87.50 86 SER A C 1
ATOM 699 O O . SER A 1 86 ? -4.424 8.319 -15.239 1.00 87.50 86 SER A O 1
ATOM 701 N N . ASP A 1 87 ? -4.503 6.256 -14.344 1.00 83.56 87 ASP A N 1
ATOM 702 C CA . ASP A 1 87 ? -3.108 5.922 -14.615 1.00 83.56 87 ASP A CA 1
ATOM 703 C C . ASP A 1 87 ? -2.954 5.229 -15.978 1.00 83.56 87 ASP A C 1
ATOM 705 O O . ASP A 1 87 ? -3.770 4.384 -16.348 1.00 83.56 87 ASP A O 1
ATOM 709 N N . GLN A 1 88 ? -1.918 5.610 -16.725 1.00 88.00 88 GLN A N 1
ATOM 710 C CA . GLN A 1 88 ? -1.563 5.043 -18.034 1.00 88.00 88 GLN A CA 1
ATOM 711 C C . GLN A 1 88 ? -0.337 4.121 -17.958 1.00 88.00 88 GLN A C 1
ATOM 713 O O . GLN A 1 88 ? -0.038 3.408 -18.912 1.00 88.00 88 GLN A O 1
ATOM 718 N N . ASP A 1 89 ? 0.373 4.137 -16.834 1.00 95.19 89 ASP A N 1
ATOM 719 C CA . ASP A 1 89 ? 1.578 3.355 -16.593 1.00 95.19 89 ASP A CA 1
ATOM 720 C C . ASP A 1 89 ? 1.199 2.032 -15.927 1.00 95.19 89 ASP A C 1
ATOM 722 O O . ASP A 1 89 ? 0.679 2.007 -14.808 1.00 95.19 89 ASP A O 1
ATOM 726 N N . LEU A 1 90 ? 1.411 0.929 -16.644 1.00 96.00 90 LEU A N 1
ATOM 727 C CA . LEU A 1 90 ? 0.972 -0.391 -16.199 1.00 96.00 90 LEU A CA 1
ATOM 728 C C . LEU A 1 90 ? 1.737 -0.858 -14.959 1.00 96.00 90 LEU A C 1
ATOM 730 O O . LEU A 1 90 ? 1.120 -1.402 -14.046 1.00 96.00 90 LEU A O 1
ATOM 734 N N . GLU A 1 91 ? 3.048 -0.611 -14.892 1.00 97.50 91 GLU A N 1
ATOM 735 C CA . GLU A 1 91 ? 3.889 -0.983 -13.751 1.00 97.50 91 GLU A CA 1
ATOM 736 C C . GLU A 1 91 ? 3.453 -0.241 -12.481 1.00 97.50 91 GLU A C 1
ATOM 738 O O . GLU A 1 91 ? 3.210 -0.859 -11.439 1.00 97.50 91 GLU A O 1
ATOM 743 N N . ARG A 1 92 ? 3.279 1.085 -12.571 1.00 97.06 92 ARG A N 1
ATOM 744 C CA . ARG A 1 92 ? 2.783 1.901 -11.456 1.00 97.06 92 ARG A CA 1
ATOM 745 C C . ARG A 1 92 ? 1.372 1.490 -11.052 1.00 97.06 92 ARG A C 1
ATOM 747 O O . ARG A 1 92 ? 1.109 1.323 -9.860 1.00 97.06 92 ARG A O 1
ATOM 754 N N . PHE A 1 93 ? 0.477 1.273 -12.017 1.00 97.38 93 PHE A N 1
ATOM 755 C CA . PHE A 1 93 ? -0.888 0.827 -11.745 1.00 97.38 93 PHE A CA 1
ATOM 756 C C . PHE A 1 93 ? -0.929 -0.556 -11.074 1.00 97.38 93 PHE A C 1
ATOM 758 O O . PHE A 1 93 ? -1.727 -0.757 -10.159 1.00 97.38 93 PHE A O 1
ATOM 765 N N . ALA A 1 94 ? -0.046 -1.486 -11.452 1.00 98.12 94 ALA A N 1
ATOM 766 C CA . ALA A 1 94 ? 0.062 -2.800 -10.823 1.00 98.12 94 ALA A CA 1
ATOM 767 C C . ALA A 1 94 ? 0.403 -2.679 -9.330 1.00 98.12 94 ALA A C 1
ATOM 769 O O . ALA A 1 94 ? -0.360 -3.173 -8.496 1.00 98.12 94 ALA A O 1
ATOM 770 N N . VAL A 1 95 ? 1.461 -1.934 -8.978 1.00 98.25 95 VAL A N 1
ATOM 771 C CA . VAL A 1 95 ? 1.835 -1.666 -7.574 1.00 98.25 95 VAL A CA 1
ATOM 772 C C . VAL A 1 95 ? 0.692 -0.962 -6.827 1.00 98.25 95 VAL A C 1
ATOM 774 O O . VAL A 1 95 ? 0.293 -1.389 -5.743 1.00 98.25 95 VAL A O 1
ATOM 777 N N . ILE A 1 96 ? 0.097 0.074 -7.426 1.00 97.69 96 ILE A N 1
ATOM 778 C CA . ILE A 1 96 ? -1.018 0.837 -6.841 1.00 97.69 96 ILE A CA 1
ATOM 779 C C . ILE A 1 96 ? -2.256 -0.025 -6.591 1.00 97.69 96 ILE A C 1
ATOM 781 O O . ILE A 1 96 ? -2.913 0.140 -5.566 1.00 97.69 96 ILE A O 1
ATOM 785 N N . SER A 1 97 ? -2.567 -0.964 -7.483 1.00 98.12 97 SER A N 1
ATOM 786 C CA . SER A 1 97 ? -3.697 -1.883 -7.322 1.00 98.12 97 SER A CA 1
ATOM 787 C C . SER A 1 97 ? -3.471 -2.947 -6.241 1.00 98.12 97 SER A C 1
ATOM 789 O O . SER A 1 97 ? -4.437 -3.520 -5.744 1.00 98.12 97 SER A O 1
ATOM 791 N N . ALA A 1 98 ? -2.224 -3.197 -5.830 1.00 98.44 98 ALA A N 1
ATOM 792 C CA . ALA A 1 98 ? -1.913 -4.092 -4.718 1.00 98.44 98 ALA A CA 1
ATOM 793 C C . ALA A 1 98 ? -2.023 -3.402 -3.343 1.00 98.44 98 ALA A C 1
ATOM 795 O O . ALA A 1 98 ? -2.425 -4.037 -2.367 1.00 98.44 98 ALA A O 1
ATOM 796 N N . ILE A 1 99 ? -1.723 -2.098 -3.258 1.00 98.50 99 ILE A N 1
ATOM 797 C CA . ILE A 1 99 ? -1.704 -1.335 -1.994 1.00 98.50 99 ILE A CA 1
ATOM 798 C C . ILE A 1 99 ? -3.020 -1.441 -1.194 1.00 98.50 99 ILE A C 1
ATOM 800 O O . ILE A 1 99 ? -2.940 -1.697 0.008 1.00 98.50 99 ILE A O 1
ATOM 804 N N . PRO A 1 100 ? -4.229 -1.326 -1.785 1.00 98.50 100 PRO A N 1
ATOM 805 C CA . PRO A 1 100 ? -5.475 -1.500 -1.040 1.00 98.50 100 PRO A CA 1
ATOM 806 C C . PRO A 1 100 ? -5.638 -2.872 -0.370 1.00 98.50 100 PRO A C 1
ATOM 808 O O . PRO A 1 100 ? -6.279 -2.947 0.675 1.00 98.50 100 PRO A O 1
ATOM 811 N N . PHE A 1 101 ? -5.042 -3.947 -0.904 1.00 98.56 101 PHE A N 1
ATOM 812 C CA . PHE A 1 101 ? -5.058 -5.261 -0.245 1.00 98.56 101 PHE A CA 1
ATOM 813 C C . PHE A 1 101 ? -4.161 -5.281 0.998 1.00 98.56 101 PHE A C 1
ATOM 815 O O . PHE A 1 101 ? -4.581 -5.764 2.049 1.00 98.56 101 PHE A O 1
ATOM 822 N N . ALA A 1 102 ? -2.957 -4.710 0.897 1.00 97.94 102 ALA A N 1
ATOM 823 C CA . ALA A 1 102 ? -2.049 -4.541 2.028 1.00 97.94 102 ALA A CA 1
ATOM 824 C C . ALA A 1 102 ? -2.671 -3.661 3.130 1.00 97.94 102 ALA A C 1
ATOM 826 O O . ALA A 1 102 ? -2.650 -4.032 4.305 1.00 97.94 102 ALA A O 1
ATOM 827 N N . LEU A 1 103 ? -3.301 -2.542 2.753 1.00 97.81 103 LEU A N 1
ATOM 828 C CA . LEU A 1 103 ? -4.047 -1.687 3.683 1.00 97.81 103 LEU A CA 1
ATOM 829 C C . LEU A 1 103 ? -5.202 -2.450 4.345 1.00 97.81 103 LEU A C 1
ATOM 831 O O . LEU A 1 103 ? -5.310 -2.434 5.568 1.00 97.81 103 LEU A O 1
ATOM 835 N N . ALA A 1 104 ? -6.020 -3.177 3.576 1.00 97.56 104 ALA A N 1
ATOM 836 C CA . ALA A 1 104 ? -7.125 -3.964 4.123 1.00 97.56 104 ALA A CA 1
ATOM 837 C C . ALA A 1 104 ? -6.633 -5.030 5.116 1.00 97.56 104 ALA A C 1
ATOM 839 O O . ALA A 1 104 ? -7.233 -5.201 6.173 1.00 97.56 104 ALA A O 1
ATOM 840 N N . ALA A 1 105 ? -5.517 -5.709 4.831 1.00 97.31 105 ALA A N 1
ATOM 841 C CA . ALA A 1 105 ? -4.923 -6.688 5.741 1.00 97.31 105 ALA A CA 1
ATOM 842 C C . ALA A 1 105 ? -4.412 -6.053 7.048 1.00 97.31 105 ALA A C 1
ATOM 844 O O . ALA A 1 105 ? -4.680 -6.571 8.135 1.00 97.31 105 ALA A O 1
ATOM 845 N N . ALA A 1 106 ? -3.719 -4.912 6.964 1.00 95.62 106 ALA A N 1
ATOM 846 C CA . ALA A 1 106 ? -3.242 -4.180 8.137 1.00 95.62 106 ALA A CA 1
ATOM 847 C C . ALA A 1 106 ? -4.404 -3.642 8.994 1.00 95.62 106 ALA A C 1
ATOM 849 O O . ALA A 1 106 ? -4.403 -3.794 10.217 1.00 95.62 106 ALA A O 1
ATOM 850 N N . PHE A 1 107 ? -5.416 -3.054 8.353 1.00 95.19 107 PHE A N 1
ATOM 851 C CA . PHE A 1 107 ? -6.561 -2.428 9.014 1.00 95.19 107 PHE A CA 1
ATOM 852 C C . PHE A 1 107 ? -7.510 -3.461 9.622 1.00 95.19 107 PHE A C 1
ATOM 854 O O . PHE A 1 107 ? -7.908 -3.319 10.778 1.00 95.19 107 PHE A O 1
ATOM 861 N N . ASN A 1 108 ? -7.818 -4.544 8.903 1.00 95.88 108 ASN A N 1
ATOM 862 C CA . ASN A 1 108 ? -8.690 -5.596 9.423 1.00 95.88 108 ASN A CA 1
ATOM 863 C C . ASN A 1 108 ? -8.057 -6.328 10.607 1.00 95.88 108 ASN A C 1
ATOM 865 O O . ASN A 1 108 ? -8.774 -6.654 11.546 1.00 95.88 108 ASN A O 1
ATOM 869 N N . ARG A 1 109 ? -6.722 -6.457 10.657 1.00 94.19 109 ARG A N 1
ATOM 870 C CA . ARG A 1 109 ? -6.021 -6.938 11.857 1.00 94.19 109 ARG A CA 1
ATOM 871 C C . ARG A 1 109 ? -6.240 -6.028 13.074 1.00 94.19 109 ARG A C 1
ATOM 873 O O . ARG A 1 109 ? -6.453 -6.549 14.165 1.00 94.19 109 ARG A O 1
ATOM 880 N N . LEU A 1 110 ? -6.212 -4.699 12.918 1.00 91.81 110 LEU A N 1
ATOM 881 C CA . LEU A 1 110 ? -6.524 -3.767 14.015 1.00 91.81 110 LEU A CA 1
ATOM 882 C C . LEU A 1 110 ? -7.987 -3.893 14.462 1.00 91.81 110 LEU A C 1
ATOM 884 O O . LEU A 1 110 ? -8.263 -4.035 15.653 1.00 91.81 110 LEU A O 1
ATOM 888 N N . ILE A 1 111 ? -8.917 -3.922 13.506 1.00 92.81 111 ILE A N 1
ATOM 889 C CA . ILE A 1 111 ? -10.352 -4.116 13.765 1.00 92.81 111 ILE A CA 1
ATOM 890 C C . ILE A 1 111 ? -10.594 -5.450 14.483 1.00 92.81 111 ILE A C 1
ATOM 892 O O . ILE A 1 111 ? -11.411 -5.526 15.404 1.00 92.81 111 ILE A O 1
ATOM 896 N N . ASP A 1 112 ? -9.845 -6.497 14.129 1.00 92.62 112 ASP A N 1
ATOM 897 C CA . ASP A 1 112 ? -9.960 -7.798 14.773 1.00 92.62 112 ASP A CA 1
ATOM 898 C C . ASP A 1 112 ? -9.440 -7.835 16.212 1.00 92.62 112 ASP A C 1
ATOM 900 O O . ASP A 1 112 ? -9.992 -8.587 17.021 1.00 92.62 112 ASP A O 1
ATOM 904 N N . LEU A 1 113 ? -8.473 -6.973 16.534 1.00 89.75 113 LEU A N 1
ATOM 905 C CA . LEU A 1 113 ? -7.977 -6.691 17.885 1.00 89.75 113 LEU A CA 1
ATOM 906 C C . LEU A 1 113 ? -8.873 -5.713 18.675 1.00 89.75 113 LEU A C 1
ATOM 908 O O . LEU A 1 113 ? -8.533 -5.352 19.798 1.00 89.75 113 LEU A O 1
ATOM 912 N N . GLY A 1 114 ? -10.015 -5.287 18.122 1.00 89.38 114 GLY A N 1
ATOM 913 C CA . GLY A 1 114 ? -10.955 -4.380 18.791 1.00 89.38 114 GLY A CA 1
ATOM 914 C C . GLY A 1 114 ? -10.640 -2.891 18.623 1.00 89.38 114 GLY A C 1
ATOM 915 O O . GLY A 1 114 ? -11.193 -2.073 19.354 1.00 89.38 114 GLY A O 1
ATOM 916 N N . LEU A 1 115 ? -9.785 -2.528 17.660 1.00 88.75 115 LEU A N 1
ATOM 917 C CA . LEU A 1 115 ? -9.435 -1.147 17.314 1.00 88.75 115 LEU A CA 1
ATOM 918 C C . LEU A 1 115 ? -10.137 -0.733 16.003 1.00 88.75 115 LEU A C 1
ATOM 920 O O . LEU A 1 115 ? -9.561 -0.880 14.921 1.00 88.75 115 LEU A O 1
ATOM 924 N N . PRO A 1 116 ? -11.400 -0.263 16.053 1.00 86.19 116 PRO A N 1
ATOM 925 C CA . PRO A 1 116 ? -12.119 0.188 14.866 1.00 86.19 116 PRO A CA 1
ATOM 926 C C . PRO A 1 116 ? -11.513 1.467 14.274 1.00 86.19 116 PRO A C 1
ATOM 928 O O . PRO A 1 116 ? -10.800 2.222 14.928 1.00 86.19 116 PRO A O 1
ATOM 931 N N . ARG A 1 117 ? -11.858 1.753 13.018 1.00 82.19 117 ARG A N 1
ATOM 932 C CA . ARG A 1 117 ? -11.291 2.848 12.213 1.00 82.19 117 ARG A CA 1
ATOM 933 C C . ARG A 1 117 ? -11.313 4.234 12.877 1.00 82.19 117 ARG A C 1
ATOM 935 O O . ARG A 1 117 ? -10.417 5.051 12.662 1.00 82.19 117 ARG A O 1
ATOM 942 N N . ASP A 1 118 ? -12.332 4.499 13.690 1.00 80.12 118 ASP A N 1
ATOM 943 C CA . ASP A 1 118 ? -12.533 5.750 14.422 1.00 80.12 118 ASP A CA 1
ATOM 944 C C . ASP A 1 118 ? -11.812 5.800 15.784 1.00 80.12 118 ASP A C 1
ATOM 946 O O . ASP A 1 118 ? -11.630 6.902 16.321 1.00 80.12 118 ASP A O 1
ATOM 950 N N . SER A 1 119 ? -11.326 4.661 16.303 1.00 75.75 119 SER A N 1
ATOM 951 C CA . SER A 1 119 ? -10.566 4.554 17.559 1.00 75.75 119 SER A CA 1
ATOM 952 C C . SER A 1 119 ? -9.137 5.070 17.470 1.00 75.75 119 SER A C 1
ATOM 954 O O . SER A 1 119 ? -8.426 5.045 18.471 1.00 75.75 119 SER A O 1
ATOM 956 N N . ALA A 1 120 ? -8.725 5.589 16.311 1.00 64.81 120 ALA A N 1
ATOM 957 C CA . ALA A 1 120 ? -7.551 6.437 16.156 1.00 64.81 120 ALA A CA 1
ATOM 958 C C . ALA A 1 120 ? -7.738 7.779 16.901 1.00 64.81 120 ALA A C 1
ATOM 960 O O . ALA A 1 120 ? -7.934 8.846 16.309 1.00 64.81 120 ALA A O 1
ATOM 961 N N . LYS A 1 121 ? -7.790 7.688 18.228 1.00 62.84 121 LYS A N 1
ATOM 962 C CA . LYS A 1 121 ? -7.486 8.738 19.198 1.00 62.84 121 LYS A CA 1
ATOM 963 C C . LYS A 1 121 ? -6.074 8.441 19.739 1.00 62.84 121 LYS A C 1
ATOM 965 O O . LYS A 1 121 ? -5.394 7.574 19.200 1.00 62.84 121 LYS A O 1
ATOM 970 N N . GLY A 1 122 ? -5.611 9.203 20.729 1.00 68.12 122 GLY A N 1
ATOM 971 C CA . GLY A 1 122 ? -4.281 9.019 21.322 1.00 68.12 122 GLY A CA 1
ATOM 972 C C . GLY A 1 122 ? -4.186 7.774 22.213 1.00 68.12 122 GLY A C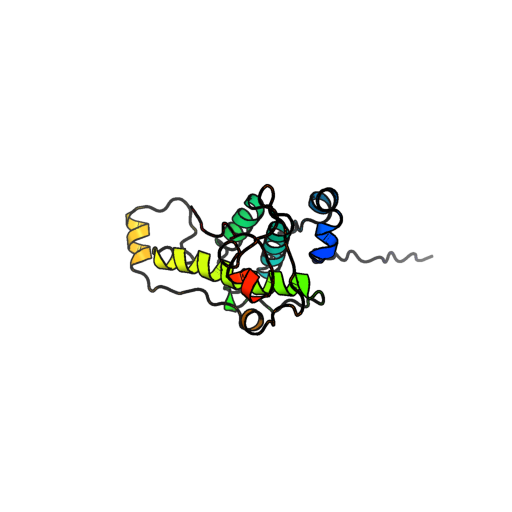 1
ATOM 973 O O . GLY A 1 122 ? -4.718 6.717 21.892 1.00 68.12 122 GLY A O 1
ATOM 974 N N . ILE A 1 123 ? -3.516 7.911 23.357 1.00 74.62 123 ILE A N 1
ATOM 975 C CA . ILE A 1 123 ? -3.449 6.848 24.368 1.00 74.62 123 ILE A CA 1
ATOM 976 C C . ILE A 1 123 ? -4.874 6.544 24.856 1.00 74.62 123 ILE A C 1
ATOM 978 O O . ILE A 1 123 ? -5.540 7.437 25.376 1.00 74.62 123 ILE A O 1
ATOM 982 N N . LEU A 1 124 ? -5.320 5.301 24.663 1.00 81.12 124 LEU A N 1
ATOM 983 C CA . LEU A 1 124 ? -6.611 4.788 25.129 1.00 81.12 124 LEU A CA 1
ATOM 984 C C . LEU A 1 124 ? -6.459 4.177 26.527 1.00 81.12 124 LEU A C 1
ATOM 986 O O . LEU A 1 124 ? -5.442 3.536 26.807 1.00 81.12 124 LEU A O 1
ATOM 990 N N . THR A 1 125 ? -7.466 4.324 27.389 1.00 84.94 125 THR A N 1
ATOM 991 C CA . THR A 1 125 ? -7.505 3.588 28.667 1.00 84.94 125 THR A CA 1
ATOM 992 C C . THR A 1 125 ? -7.945 2.133 28.470 1.00 84.94 125 THR A C 1
ATOM 994 O O . THR A 1 125 ? -8.495 1.763 27.429 1.00 84.94 125 THR A O 1
ATOM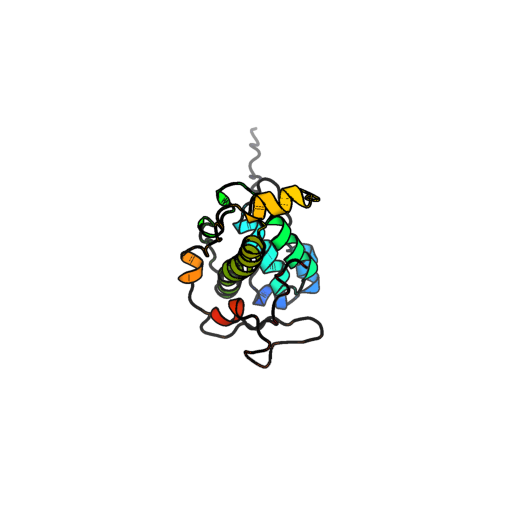 997 N N . SER A 1 126 ? -7.737 1.287 29.484 1.00 85.38 126 SER A N 1
ATOM 998 C CA . SER A 1 126 ? -8.213 -0.105 29.478 1.00 85.38 126 SER A CA 1
ATOM 999 C C . SER A 1 126 ? -9.733 -0.194 29.293 1.00 85.38 126 SER A C 1
ATOM 1001 O O . SER A 1 126 ? -10.221 -1.021 28.526 1.00 85.38 126 SER A O 1
ATOM 1003 N N . GLU A 1 127 ? -10.485 0.696 29.943 1.00 87.44 127 GLU A N 1
ATOM 1004 C CA . GLU A 1 127 ? -11.944 0.774 29.849 1.00 87.44 127 GLU A CA 1
ATOM 1005 C C . GLU A 1 127 ? -12.400 1.216 28.450 1.00 87.44 127 GLU A C 1
ATOM 1007 O O . GLU A 1 127 ? -13.378 0.685 27.920 1.00 87.44 127 GLU A O 1
ATOM 1012 N N . GLU A 1 128 ? -11.680 2.154 27.821 1.00 87.69 128 GLU A N 1
ATOM 1013 C CA . GLU A 1 128 ? -11.940 2.558 26.435 1.00 87.69 128 GLU A CA 1
ATOM 1014 C C . GLU A 1 128 ? -11.668 1.410 25.455 1.00 87.69 128 GLU A C 1
ATOM 1016 O O . GLU A 1 128 ? -12.493 1.158 24.575 1.00 87.69 128 GLU A O 1
ATOM 1021 N N . LEU A 1 129 ? -10.562 0.676 25.622 1.00 85.31 129 LEU A N 1
ATOM 1022 C CA . LEU A 1 129 ? -10.238 -0.503 24.809 1.00 85.31 129 LEU A CA 1
ATOM 1023 C C . LEU A 1 129 ? -11.309 -1.593 24.938 1.00 85.31 129 LEU A C 1
ATOM 1025 O O . LEU A 1 129 ? -11.781 -2.115 23.928 1.00 85.31 129 LEU A O 1
ATOM 1029 N N . GLU A 1 130 ? -11.761 -1.896 26.156 1.00 87.31 130 GLU A N 1
ATOM 1030 C CA . GLU A 1 130 ? -12.863 -2.834 26.379 1.00 87.31 130 GLU A CA 1
ATOM 1031 C C . GLU A 1 130 ? -14.180 -2.380 25.735 1.00 87.31 130 GLU A C 1
ATOM 1033 O O . GLU A 1 130 ? -14.922 -3.202 25.192 1.00 87.31 130 GLU A O 1
ATOM 1038 N N . ALA A 1 131 ? -14.505 -1.088 25.822 1.00 87.69 131 ALA A N 1
ATOM 1039 C CA . ALA A 1 131 ? -15.710 -0.532 25.215 1.00 87.69 131 ALA A CA 1
ATOM 1040 C C . ALA A 1 131 ? -15.649 -0.595 23.680 1.00 87.69 131 ALA A C 1
ATOM 1042 O O . ALA A 1 131 ? -16.651 -0.910 23.036 1.00 87.69 131 ALA A O 1
ATOM 1043 N N . LEU A 1 132 ? -14.474 -0.347 23.094 1.00 87.25 132 LEU A N 1
ATOM 1044 C CA . LEU A 1 132 ? -14.235 -0.454 21.656 1.00 87.25 132 LEU A CA 1
ATOM 1045 C C . LEU A 1 132 ? -14.309 -1.905 21.164 1.00 87.25 132 LEU A C 1
ATOM 1047 O O . LEU A 1 132 ? -14.989 -2.164 20.173 1.00 87.25 132 LEU A O 1
ATOM 1051 N N . ALA A 1 133 ? -13.709 -2.853 21.888 1.00 85.00 133 ALA A N 1
ATOM 1052 C CA . ALA A 1 133 ? -13.723 -4.276 21.545 1.00 85.00 133 ALA A CA 1
ATOM 1053 C C . ALA A 1 133 ? -15.130 -4.908 21.567 1.00 85.00 133 ALA A C 1
ATOM 1055 O O . ALA A 1 133 ? -15.369 -5.906 20.888 1.00 85.00 133 ALA A O 1
ATOM 1056 N N . LYS A 1 134 ? -16.077 -4.319 22.313 1.00 88.69 134 LYS A N 1
ATOM 1057 C CA . LYS A 1 134 ? -17.496 -4.727 22.354 1.00 88.69 134 LYS A CA 1
ATOM 1058 C C . LYS A 1 134 ? -18.316 -4.212 21.156 1.00 88.69 134 LYS A C 1
ATOM 1060 O O . LYS A 1 134 ? -19.470 -4.612 21.000 1.00 88.69 134 LYS A O 1
ATOM 1065 N N . ARG A 1 135 ? -17.770 -3.324 20.315 1.00 89.19 135 ARG A N 1
ATOM 1066 C CA . ARG A 1 135 ? -18.468 -2.784 19.133 1.00 89.19 135 ARG A CA 1
ATOM 1067 C C . ARG A 1 135 ? -18.504 -3.809 17.991 1.00 89.19 135 ARG A C 1
ATOM 1069 O O . ARG A 1 135 ? -17.582 -4.613 17.864 1.00 89.19 135 ARG A O 1
ATOM 1076 N N . PRO A 1 136 ? -19.514 -3.757 17.100 1.00 91.06 136 PRO A N 1
ATOM 1077 C CA . PRO A 1 136 ? -19.501 -4.543 15.871 1.00 91.06 136 PRO A CA 1
ATOM 1078 C C . PRO A 1 136 ? -18.247 -4.256 15.038 1.00 91.06 136 PRO A C 1
ATOM 1080 O O . PRO A 1 136 ? -17.928 -3.098 14.759 1.00 91.06 136 PRO A O 1
ATOM 1083 N N . LYS A 1 137 ? -17.555 -5.317 14.615 1.00 93.12 137 LYS A N 1
ATOM 1084 C CA . LYS A 1 137 ? -16.410 -5.222 13.707 1.00 93.12 137 LYS A CA 1
ATOM 1085 C C . LYS A 1 137 ? -16.895 -4.825 12.313 1.00 93.12 137 LYS A C 1
ATOM 1087 O O . LYS A 1 137 ? -17.666 -5.553 11.694 1.00 93.12 137 LYS A O 1
ATOM 1092 N N . VAL A 1 138 ? -16.433 -3.677 11.826 1.00 92.62 138 VAL A N 1
ATOM 1093 C CA . VAL A 1 138 ? -16.677 -3.203 10.457 1.00 92.62 138 VAL A CA 1
ATOM 1094 C C . VAL A 1 138 ? -15.362 -3.306 9.701 1.00 92.62 138 VAL A C 1
ATOM 1096 O O . VAL A 1 138 ? -14.498 -2.448 9.853 1.00 92.62 138 VAL A O 1
ATOM 1099 N N . HIS A 1 139 ? -15.195 -4.391 8.944 1.00 95.56 139 HIS A N 1
ATOM 1100 C CA . HIS A 1 139 ? -13.989 -4.642 8.157 1.00 95.56 139 HIS A CA 1
ATOM 1101 C C . HIS A 1 139 ? -13.923 -3.755 6.907 1.00 95.56 139 HIS A C 1
ATOM 1103 O O . HIS A 1 139 ? -14.908 -3.592 6.184 1.00 95.56 139 HIS A O 1
ATOM 1109 N N . GLU A 1 140 ? -12.733 -3.225 6.643 1.00 96.06 140 GLU A N 1
ATOM 1110 C CA . GLU A 1 140 ? -12.380 -2.519 5.415 1.00 96.06 140 GLU A CA 1
ATOM 1111 C C . GLU A 1 140 ? -12.371 -3.497 4.232 1.00 96.06 140 GLU A C 1
ATOM 1113 O O . GLU A 1 140 ? -11.918 -4.643 4.345 1.00 96.06 140 GLU A O 1
ATOM 1118 N N . LYS A 1 141 ? -12.863 -3.035 3.080 1.00 97.69 141 LYS A N 1
ATOM 1119 C CA . LYS A 1 141 ? -12.949 -3.816 1.839 1.00 97.69 141 LYS A CA 1
ATOM 1120 C C . LYS A 1 141 ? -12.095 -3.179 0.755 1.00 97.69 141 LYS A C 1
ATOM 1122 O O . LYS A 1 141 ? -12.056 -1.959 0.631 1.00 97.69 141 LYS A O 1
ATOM 1127 N N . VAL A 1 142 ? -11.449 -4.012 -0.049 1.00 98.00 142 VAL A N 1
ATOM 1128 C CA . VAL A 1 142 ? -10.698 -3.575 -1.229 1.00 98.00 142 VAL A CA 1
ATOM 1129 C C . VAL A 1 142 ? -11.672 -2.922 -2.229 1.00 98.00 142 VAL A C 1
ATOM 1131 O O . VAL A 1 142 ? -12.793 -3.409 -2.383 1.00 98.00 142 VAL A O 1
ATOM 1134 N N . PRO A 1 143 ? -11.305 -1.811 -2.894 1.00 98.12 143 PRO A N 1
ATOM 1135 C CA . PRO A 1 143 ? -12.145 -1.218 -3.925 1.00 98.12 143 PRO A CA 1
ATOM 1136 C C . PRO A 1 143 ? -12.154 -2.094 -5.182 1.00 98.12 143 PRO A C 1
ATOM 1138 O O . PRO A 1 143 ? -11.110 -2.568 -5.629 1.00 98.12 143 PRO A O 1
ATOM 1141 N N . GLN A 1 144 ? -13.329 -2.251 -5.793 1.00 98.00 144 GLN A N 1
ATOM 1142 C CA . GLN A 1 144 ? -13.577 -3.164 -6.918 1.00 98.00 144 GLN A CA 1
ATOM 1143 C C . GLN A 1 144 ? -12.553 -3.035 -8.065 1.00 98.00 144 GLN A C 1
ATOM 1145 O O . GLN A 1 144 ? -12.070 -4.038 -8.584 1.00 98.00 144 GLN A O 1
ATOM 1150 N N . TRP A 1 145 ? -12.136 -1.812 -8.414 1.00 97.44 145 TRP A N 1
ATOM 1151 C CA . TRP A 1 145 ? -11.163 -1.584 -9.491 1.00 97.44 145 TRP A CA 1
ATOM 1152 C C . TRP A 1 145 ? -9.784 -2.210 -9.231 1.00 97.44 145 TRP A C 1
ATOM 1154 O O . TRP A 1 145 ? -9.050 -2.467 -10.186 1.00 97.44 145 TRP A O 1
ATOM 1164 N N . ALA A 1 146 ? -9.416 -2.421 -7.963 1.00 97.88 146 ALA A N 1
ATOM 1165 C CA . ALA A 1 146 ? -8.165 -3.052 -7.555 1.00 97.88 146 ALA A CA 1
ATOM 1166 C C . ALA A 1 146 ? -8.274 -4.587 -7.577 1.00 97.88 146 ALA A C 1
ATOM 1168 O O . ALA A 1 1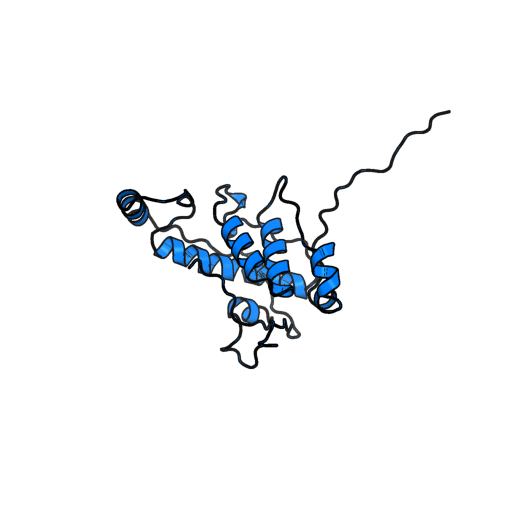46 ? -7.290 -5.269 -7.871 1.00 97.88 146 ALA A O 1
ATOM 1169 N N . GLU A 1 147 ? -9.470 -5.136 -7.343 1.00 97.81 147 GLU A N 1
ATOM 1170 C CA . GLU A 1 147 ? -9.769 -6.559 -7.550 1.00 97.81 147 GLU A CA 1
ATOM 1171 C C . GLU A 1 147 ? -9.731 -6.914 -9.044 1.00 97.81 147 GLU A C 1
ATOM 1173 O O . GLU A 1 147 ? -9.047 -7.857 -9.433 1.00 97.81 147 GLU A O 1
ATOM 1178 N N . GLU A 1 148 ? -10.364 -6.094 -9.886 1.00 97.12 148 GLU A N 1
ATOM 1179 C CA . GLU A 1 148 ? -10.429 -6.259 -11.348 1.00 97.12 148 GLU A CA 1
ATOM 1180 C C . GLU A 1 148 ? -9.105 -5.965 -12.079 1.00 97.12 148 GLU A C 1
ATOM 1182 O O . GLU A 1 148 ? -8.928 -6.361 -13.235 1.00 97.12 148 GLU A O 1
ATOM 1187 N N . ALA A 1 149 ? -8.171 -5.250 -11.440 1.00 97.06 149 ALA A N 1
ATOM 1188 C CA . ALA A 1 149 ? -6.874 -4.918 -12.022 1.00 97.06 149 ALA A CA 1
ATOM 1189 C C . ALA A 1 149 ? -6.079 -6.189 -12.365 1.00 97.06 149 ALA A C 1
ATOM 1191 O O . ALA A 1 149 ? -5.745 -6.978 -11.479 1.00 97.06 149 ALA A O 1
ATOM 1192 N N . GLN A 1 150 ? -5.753 -6.370 -13.643 1.00 97.06 150 GLN A N 1
ATOM 1193 C CA . GLN A 1 150 ? -4.982 -7.522 -14.108 1.00 97.06 150 GLN A CA 1
ATOM 1194 C C . GLN A 1 150 ? -3.518 -7.449 -13.628 1.00 97.06 150 GLN A C 1
ATOM 1196 O O . GLN A 1 150 ? -3.004 -6.345 -13.424 1.00 97.06 150 GLN A O 1
ATOM 1201 N N . PRO A 1 151 ? -2.843 -8.596 -13.425 1.00 98.12 151 PRO A N 1
ATOM 1202 C CA . PRO A 1 151 ? -1.397 -8.629 -13.221 1.00 98.12 151 PRO A CA 1
ATOM 1203 C C . PRO A 1 151 ? -0.643 -8.164 -14.473 1.00 98.12 151 PRO A C 1
ATOM 1205 O O . PRO A 1 151 ? -1.182 -8.194 -15.579 1.00 98.12 151 PRO A O 1
ATOM 1208 N N . LEU A 1 152 ? 0.622 -7.775 -14.303 1.00 98.19 152 LEU A N 1
ATOM 1209 C CA . LEU A 1 152 ? 1.514 -7.495 -15.430 1.00 98.19 152 LEU A CA 1
ATOM 1210 C C . LEU A 1 152 ? 1.799 -8.767 -16.240 1.00 98.19 152 LEU A C 1
ATOM 1212 O O . LEU A 1 152 ? 2.028 -9.834 -15.666 1.00 98.19 152 LEU A O 1
ATOM 1216 N N . GLU A 1 153 ? 1.856 -8.636 -17.568 1.00 97.50 153 GLU A N 1
ATOM 1217 C CA . GLU A 1 153 ? 2.253 -9.725 -18.477 1.00 97.50 153 GLU A CA 1
ATOM 1218 C C . GLU A 1 153 ? 3.703 -10.175 -18.225 1.00 97.50 153 GLU A C 1
ATOM 1220 O O . GLU A 1 153 ? 3.989 -11.371 -18.177 1.00 97.50 153 GLU A O 1
ATOM 1225 N N . SER A 1 154 ? 4.599 -9.211 -17.992 1.00 97.06 154 SER A N 1
ATOM 1226 C CA . SER A 1 154 ? 5.998 -9.431 -17.611 1.00 97.06 154 SER A CA 1
ATOM 1227 C C . SER A 1 154 ? 6.207 -9.116 -16.125 1.00 97.06 154 SER A C 1
ATOM 1229 O O . SER A 1 154 ? 5.631 -8.143 -15.638 1.00 97.06 154 SER A O 1
ATOM 1231 N N . PRO A 1 155 ? 7.035 -9.885 -15.394 1.00 97.31 155 PRO A N 1
ATOM 1232 C CA . PRO A 1 155 ? 7.303 -9.622 -13.983 1.00 97.31 155 PRO A CA 1
ATOM 1233 C C . PRO A 1 155 ? 8.060 -8.304 -13.783 1.00 97.31 155 PRO A C 1
ATOM 1235 O O . PRO A 1 155 ? 9.096 -8.071 -14.407 1.00 97.31 155 PRO A O 1
ATOM 1238 N N . LEU A 1 156 ? 7.569 -7.475 -12.862 1.00 98.19 156 LEU A N 1
ATOM 1239 C CA . LEU A 1 156 ? 8.289 -6.308 -12.350 1.00 98.19 156 LEU A CA 1
ATOM 1240 C C . LEU A 1 156 ? 9.066 -6.712 -11.096 1.00 98.19 156 LEU A C 1
ATOM 1242 O O . LEU A 1 156 ? 8.471 -7.237 -10.159 1.00 98.19 156 LEU A O 1
ATOM 1246 N N . TYR A 1 157 ? 10.365 -6.423 -11.044 1.00 97.69 157 TYR A N 1
ATOM 1247 C CA . TYR A 1 157 ? 11.207 -6.692 -9.875 1.00 97.69 157 TYR A CA 1
ATOM 1248 C C . TYR A 1 157 ? 11.570 -5.388 -9.162 1.00 97.69 157 TYR A C 1
ATOM 1250 O O . TYR A 1 157 ? 12.187 -4.507 -9.759 1.00 97.69 157 TYR A O 1
ATOM 1258 N N . LEU A 1 158 ? 11.216 -5.281 -7.881 1.00 97.31 158 LEU A N 1
ATOM 1259 C CA . LEU A 1 158 ? 11.592 -4.171 -7.008 1.00 97.31 158 LEU A CA 1
ATOM 1260 C C . LEU A 1 158 ? 12.657 -4.670 -6.014 1.00 97.31 158 LEU A C 1
ATOM 1262 O O . LEU A 1 158 ? 12.374 -5.594 -5.246 1.00 97.31 158 LEU A O 1
ATOM 1266 N N . PRO A 1 159 ? 13.885 -4.121 -6.035 1.00 94.88 159 PRO A N 1
ATOM 1267 C CA . PRO A 1 159 ? 14.943 -4.531 -5.121 1.00 94.88 159 PRO A CA 1
ATOM 1268 C C . PRO A 1 159 ? 14.766 -3.904 -3.731 1.00 94.88 159 PRO A C 1
ATOM 1270 O O . PRO A 1 159 ? 14.485 -2.715 -3.619 1.00 94.88 159 PRO A O 1
ATOM 1273 N N . THR A 1 160 ? 15.031 -4.688 -2.687 1.00 94.06 160 THR A N 1
ATOM 1274 C CA . THR A 1 160 ? 15.133 -4.232 -1.292 1.00 94.06 160 THR A CA 1
ATOM 1275 C C . THR A 1 160 ? 16.601 -4.110 -0.875 1.00 94.06 160 THR A C 1
ATOM 1277 O O . THR A 1 160 ? 17.432 -4.960 -1.218 1.00 94.06 160 THR A O 1
ATOM 1280 N N . GLU A 1 161 ? 16.948 -3.057 -0.135 1.00 90.88 161 GLU A N 1
ATOM 1281 C CA . GLU A 1 161 ? 18.305 -2.776 0.327 1.00 90.88 161 GLU A CA 1
ATOM 1282 C C . GLU A 1 161 ? 18.835 -3.933 1.192 1.00 90.88 161 GLU A C 1
ATOM 1284 O O . GLU A 1 161 ? 18.185 -4.425 2.113 1.00 90.88 161 GLU A O 1
ATOM 1289 N N . GLY A 1 162 ? 20.028 -4.428 0.853 1.00 91.75 162 GLY A N 1
ATOM 1290 C CA . GLY A 1 162 ? 20.666 -5.560 1.532 1.00 91.75 162 GLY A CA 1
ATOM 1291 C C . GLY A 1 162 ? 20.082 -6.950 1.231 1.00 91.75 162 GLY A C 1
ATOM 1292 O O . GLY A 1 162 ? 20.780 -7.932 1.478 1.00 91.75 162 GLY A O 1
ATOM 1293 N N . LEU A 1 163 ? 18.870 -7.058 0.668 1.00 92.88 163 LEU A N 1
ATOM 1294 C CA . LEU A 1 163 ? 18.233 -8.343 0.324 1.00 92.88 163 LEU A CA 1
ATOM 1295 C C . LEU A 1 163 ? 18.221 -8.641 -1.185 1.00 92.88 163 LEU A C 1
ATOM 1297 O O . LEU A 1 163 ? 18.267 -9.803 -1.583 1.00 92.88 163 LEU A O 1
ATOM 1301 N N . GLY A 1 164 ? 18.207 -7.610 -2.034 1.00 94.50 164 GLY A N 1
ATOM 1302 C CA . GLY A 1 164 ? 18.047 -7.768 -3.478 1.00 94.50 164 GLY A CA 1
ATOM 1303 C C . GLY A 1 164 ? 16.588 -8.023 -3.860 1.00 94.50 164 GLY A C 1
ATOM 1304 O O . GLY A 1 164 ? 15.689 -7.373 -3.333 1.00 94.50 164 GLY A O 1
ATOM 1305 N N . VAL A 1 165 ? 16.352 -8.929 -4.810 1.00 95.25 165 VAL A N 1
ATOM 1306 C CA . VAL A 1 165 ? 15.000 -9.303 -5.265 1.00 95.25 165 VAL A CA 1
ATOM 1307 C C . VAL A 1 165 ? 14.607 -10.677 -4.705 1.00 95.25 165 VAL A C 1
ATOM 1309 O O . VAL A 1 165 ? 15.484 -11.545 -4.602 1.00 95.25 165 VAL A O 1
ATOM 1312 N N . PRO A 1 166 ? 13.318 -10.931 -4.396 1.00 96.50 166 PRO A N 1
ATOM 1313 C CA . PRO A 1 166 ? 12.881 -12.229 -3.886 1.00 96.50 166 PRO A CA 1
ATOM 1314 C C . PRO A 1 166 ? 13.214 -13.358 -4.861 1.00 96.50 166 PRO A C 1
ATOM 1316 O O . PRO A 1 166 ? 12.924 -13.260 -6.053 1.00 96.50 166 PRO A O 1
ATOM 1319 N N . GLN A 1 167 ? 13.799 -14.441 -4.348 1.00 93.81 167 GLN A N 1
ATOM 1320 C CA . GLN A 1 167 ? 14.128 -15.632 -5.145 1.00 93.81 167 GLN A CA 1
ATOM 1321 C C . GLN A 1 167 ? 12.993 -16.667 -5.150 1.00 93.81 167 GLN A C 1
ATOM 1323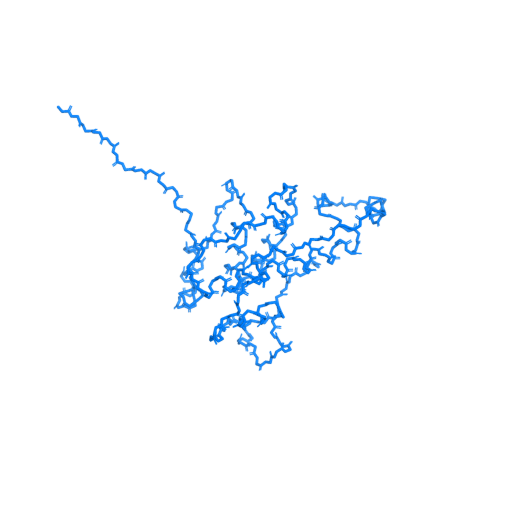 O O . GLN A 1 167 ? 12.962 -17.551 -6.004 1.00 93.81 167 GLN A O 1
ATOM 1328 N N . THR A 1 168 ? 12.061 -16.562 -4.200 1.00 95.75 168 THR A N 1
ATOM 1329 C CA . THR A 1 168 ? 10.934 -17.483 -4.024 1.00 95.75 168 THR A CA 1
ATOM 1330 C C . THR A 1 168 ? 9.624 -16.722 -3.832 1.00 95.75 168 THR A C 1
ATOM 1332 O O . THR A 1 168 ? 9.609 -15.542 -3.468 1.00 95.75 168 THR A O 1
ATOM 1335 N N . THR A 1 169 ? 8.502 -17.408 -4.048 1.00 96.19 169 THR A N 1
ATOM 1336 C CA . THR A 1 169 ? 7.163 -16.873 -3.757 1.00 96.19 169 THR A CA 1
ATOM 1337 C C . THR A 1 169 ? 6.911 -16.693 -2.258 1.00 96.19 169 THR A C 1
ATOM 1339 O O . THR A 1 169 ? 6.077 -15.888 -1.852 1.00 96.19 169 THR A O 1
ATOM 1342 N N . GLU A 1 170 ? 7.658 -17.419 -1.433 1.00 95.69 170 GLU A N 1
ATOM 1343 C CA . GLU A 1 170 ? 7.629 -17.414 0.020 1.00 95.69 170 GLU A CA 1
ATOM 1344 C C . GLU A 1 170 ? 8.335 -16.184 0.601 1.00 95.69 170 GLU A C 1
ATOM 1346 O O . GLU A 1 170 ? 7.951 -15.727 1.676 1.00 95.69 170 GLU A O 1
ATOM 1351 N N . ASP A 1 171 ? 9.330 -15.628 -0.091 1.00 95.44 171 ASP A N 1
ATOM 1352 C CA . ASP A 1 171 ? 10.032 -14.397 0.303 1.00 95.44 171 ASP A CA 1
ATOM 1353 C C . ASP A 1 171 ? 9.302 -13.123 -0.153 1.00 95.44 171 ASP A C 1
ATOM 1355 O O . ASP A 1 171 ? 9.483 -12.050 0.435 1.00 95.44 171 ASP A O 1
ATOM 1359 N N . ALA A 1 172 ? 8.483 -13.246 -1.201 1.00 97.44 172 ALA A N 1
ATOM 1360 C CA . ALA A 1 172 ? 7.767 -12.146 -1.830 1.00 97.44 172 ALA A CA 1
ATOM 1361 C C . ALA A 1 172 ? 6.552 -11.666 -1.013 1.00 97.44 172 ALA A C 1
ATOM 1363 O O . ALA A 1 172 ? 5.926 -12.422 -0.261 1.00 97.44 172 ALA A O 1
ATOM 1364 N N . ASP A 1 173 ? 6.179 -10.396 -1.186 1.00 98.19 173 ASP A N 1
ATOM 1365 C CA . ASP A 1 173 ? 4.923 -9.874 -0.655 1.00 98.19 173 ASP A CA 1
ATOM 1366 C C . ASP A 1 173 ? 3.712 -10.485 -1.395 1.00 98.19 173 ASP A C 1
ATOM 1368 O O . ASP A 1 173 ? 3.607 -10.365 -2.621 1.00 98.19 173 ASP A O 1
ATOM 1372 N N . PRO A 1 174 ? 2.759 -11.117 -0.683 1.00 97.81 174 PRO A N 1
ATOM 1373 C CA . PRO A 1 174 ? 1.675 -11.872 -1.308 1.00 97.81 174 PRO A CA 1
ATOM 1374 C C . PRO A 1 174 ? 0.621 -10.998 -2.001 1.00 97.81 174 PRO A C 1
ATOM 1376 O O . PRO A 1 174 ? -0.203 -11.533 -2.745 1.00 97.81 174 PRO A O 1
ATOM 1379 N N . PHE A 1 175 ? 0.594 -9.684 -1.759 1.00 98.06 175 PHE A N 1
ATOM 1380 C CA . PHE A 1 175 ? -0.328 -8.764 -2.427 1.00 98.06 175 PHE A CA 1
ATOM 1381 C C . PHE A 1 175 ? 0.280 -8.215 -3.716 1.00 98.06 175 PHE A C 1
ATOM 1383 O O . PHE A 1 175 ? -0.410 -8.160 -4.734 1.00 98.06 175 PHE A O 1
ATOM 1390 N N . LEU A 1 176 ? 1.572 -7.879 -3.693 1.00 98.38 176 LEU A N 1
ATOM 1391 C CA . LEU A 1 176 ? 2.309 -7.425 -4.875 1.00 98.38 176 LEU A CA 1
ATOM 1392 C C . LEU A 1 176 ? 2.524 -8.579 -5.870 1.00 98.38 176 LEU A C 1
ATOM 1394 O O . LEU A 1 176 ? 2.285 -8.408 -7.068 1.00 98.38 176 LEU A O 1
ATOM 1398 N N . LEU A 1 177 ? 2.824 -9.787 -5.378 1.00 98.38 177 LEU A N 1
ATOM 1399 C CA . LEU A 1 177 ? 2.998 -10.983 -6.210 1.00 98.38 177 LEU A CA 1
ATOM 1400 C C . LEU A 1 177 ? 1.743 -11.309 -7.043 1.00 98.38 177 LEU A C 1
ATOM 1402 O O . LEU A 1 177 ? 1.854 -11.700 -8.203 1.00 98.38 177 LEU A O 1
ATOM 1406 N N . ARG A 1 178 ? 0.535 -11.065 -6.508 1.00 97.75 178 ARG A N 1
ATOM 1407 C CA . ARG A 1 178 ? -0.740 -11.221 -7.247 1.00 97.75 178 ARG A CA 1
ATOM 1408 C C . ARG A 1 178 ? -0.877 -10.292 -8.453 1.00 97.75 178 ARG A C 1
ATOM 1410 O O . ARG A 1 178 ? -1.729 -10.543 -9.300 1.00 97.75 178 ARG A O 1
ATOM 1417 N N . LYS A 1 179 ? -0.088 -9.218 -8.520 1.00 98.19 179 LYS A N 1
ATOM 1418 C CA . LYS A 1 179 ? -0.024 -8.289 -9.657 1.00 98.19 179 LYS A CA 1
ATOM 1419 C C . LYS A 1 179 ? 1.221 -8.519 -10.529 1.00 98.19 179 LYS A C 1
ATOM 1421 O O . LYS A 1 179 ? 1.499 -7.710 -11.407 1.00 98.19 179 LYS A O 1
ATOM 1426 N N . ASN A 1 180 ? 1.926 -9.637 -10.314 1.00 98.38 180 ASN A N 1
ATOM 1427 C CA . ASN A 1 180 ? 3.218 -9.981 -10.917 1.00 98.38 180 ASN A CA 1
ATOM 1428 C C . ASN A 1 180 ? 4.333 -8.963 -10.587 1.00 98.38 180 ASN A C 1
ATOM 1430 O O . ASN A 1 180 ? 5.218 -8.693 -11.398 1.00 98.38 180 ASN A O 1
ATOM 1434 N N . VAL A 1 181 ? 4.280 -8.395 -9.375 1.00 98.56 181 VAL A N 1
ATOM 1435 C CA . VAL A 1 181 ? 5.328 -7.532 -8.819 1.00 98.56 181 VAL A CA 1
ATOM 1436 C C . VAL A 1 181 ? 6.080 -8.286 -7.722 1.00 98.56 181 VAL A C 1
ATOM 1438 O O . VAL A 1 181 ? 5.501 -8.704 -6.721 1.00 98.56 181 VAL A O 1
ATOM 1441 N N . TRP A 1 182 ? 7.384 -8.441 -7.907 1.00 98.44 182 TRP A N 1
ATOM 1442 C CA . TRP A 1 182 ? 8.295 -9.156 -7.025 1.00 98.44 182 TRP A CA 1
ATOM 1443 C C . TRP A 1 182 ? 9.034 -8.161 -6.131 1.00 98.44 182 TRP A C 1
ATOM 1445 O O . TRP A 1 182 ? 9.949 -7.477 -6.579 1.00 98.44 182 TRP A O 1
ATOM 1455 N N . VAL A 1 183 ? 8.632 -8.094 -4.864 1.00 98.06 183 VAL A N 1
ATOM 1456 C CA . VAL A 1 183 ? 9.275 -7.320 -3.788 1.00 98.06 183 VAL A CA 1
ATOM 1457 C C . VAL A 1 183 ? 9.250 -8.153 -2.511 1.00 98.06 183 VAL A C 1
ATOM 1459 O O . VAL A 1 183 ? 8.356 -8.990 -2.361 1.00 98.06 183 VAL A O 1
ATOM 1462 N N . HIS A 1 184 ? 10.206 -7.970 -1.599 1.00 98.00 184 HIS A N 1
ATOM 1463 C CA . HIS A 1 184 ? 10.174 -8.672 -0.313 1.00 98.00 184 HIS A CA 1
ATOM 1464 C C . HIS A 1 184 ? 8.950 -8.260 0.522 1.00 98.00 184 HIS A C 1
ATOM 1466 O O . HIS A 1 184 ? 8.410 -7.165 0.360 1.00 98.00 184 HIS A O 1
ATOM 1472 N N . LYS A 1 185 ? 8.494 -9.158 1.407 1.00 96.25 185 LYS A N 1
ATOM 1473 C CA . LYS A 1 185 ? 7.325 -8.941 2.284 1.00 96.25 185 LYS A CA 1
ATOM 1474 C C . LYS A 1 185 ? 7.339 -7.572 2.959 1.00 96.25 185 LYS A C 1
ATOM 1476 O O . LYS A 1 185 ? 8.247 -7.258 3.727 1.00 96.25 185 LYS A O 1
ATOM 1481 N N . LEU A 1 186 ? 6.282 -6.795 2.737 1.00 95.94 186 LEU A N 1
ATOM 1482 C CA . LEU A 1 186 ? 6.204 -5.429 3.233 1.00 95.94 186 LEU A CA 1
ATOM 1483 C C . LEU A 1 186 ? 5.890 -5.396 4.739 1.00 95.94 186 LEU A C 1
ATOM 1485 O O . LEU A 1 186 ? 5.003 -6.094 5.240 1.00 95.94 186 LEU A O 1
ATOM 1489 N N . HIS A 1 187 ? 6.570 -4.515 5.476 1.00 93.12 187 HIS A N 1
ATOM 1490 C CA . HIS A 1 187 ? 6.327 -4.267 6.903 1.00 93.12 187 HIS A CA 1
ATOM 1491 C C . HIS A 1 187 ? 5.059 -3.418 7.142 1.00 93.12 187 HIS A C 1
ATOM 1493 O O . HIS A 1 187 ? 5.121 -2.294 7.637 1.00 93.12 187 HIS A O 1
ATOM 1499 N N .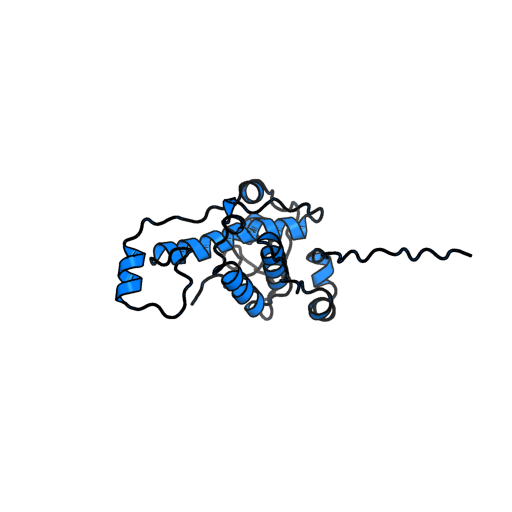 ILE A 1 188 ? 3.893 -3.961 6.776 1.00 92.31 188 ILE A N 1
ATOM 1500 C CA . ILE A 1 188 ? 2.592 -3.260 6.768 1.00 92.31 188 ILE A CA 1
ATOM 1501 C C . ILE A 1 188 ? 1.874 -3.213 8.121 1.00 92.31 188 ILE A C 1
ATOM 1503 O O . ILE A 1 188 ? 0.915 -2.464 8.283 1.00 92.31 188 ILE A O 1
ATOM 1507 N N . TYR A 1 189 ? 2.291 -4.033 9.087 1.00 88.12 189 TYR A N 1
ATOM 1508 C CA . TYR A 1 189 ? 1.617 -4.118 10.379 1.00 88.12 189 TYR A CA 1
ATOM 1509 C C . TYR A 1 189 ? 2.127 -3.062 11.362 1.00 88.12 189 TYR A C 1
ATOM 1511 O O . TYR A 1 189 ? 3.328 -2.815 11.494 1.00 88.12 189 TYR A O 1
ATOM 1519 N N . PHE A 1 190 ? 1.189 -2.480 12.102 1.00 72.06 190 PHE A N 1
ATOM 1520 C CA . PHE A 1 190 ? 1.483 -1.658 13.266 1.00 72.06 190 PHE A CA 1
ATOM 1521 C C . PHE A 1 190 ? 1.946 -2.569 14.412 1.00 72.06 190 PHE A C 1
ATOM 1523 O O . PHE A 1 190 ? 1.231 -3.494 14.806 1.00 72.06 190 PHE A O 1
ATOM 1530 N N . THR A 1 191 ? 3.161 -2.315 14.889 1.00 54.91 191 THR A N 1
ATOM 1531 C CA . THR A 1 191 ? 3.853 -2.977 16.004 1.00 54.91 191 THR A CA 1
ATOM 1532 C C . THR A 1 191 ? 4.551 -1.899 16.808 1.00 54.91 191 THR A C 1
ATOM 1534 O O . THR A 1 191 ? 5.241 -1.095 16.125 1.00 54.91 191 THR A O 1
#